Protein 2A33 (pdb70)

CATH classification: 3.40.50.450

Sequence (340 aa):
QKSKFRRICVFCGSSQGKKSSYQDAAVDLGNELVSRNIDLVYGGGSIGLGLVSQAVHDGGRHVIGIIPKTLVGEVRAVADHQRKAEAKHSDAFIALPGGYGTLEELLEVITWAQLGIHDKPVGLLNVDGYYNSLLSFIDKAVEEGFISPTAREIIVSAPTAKELVKKLEEKSKFRRICVFCGSSQGKKSSYQDAAVDLGNELVSRNIDLVYGGGSIGLGLVSQAVHDGGRHVIGIIPKGETVGEVRAVADHQRKAEAKHSDAFIALPGGYGTLEELLEVITWAQLGIHDKPVGLLNVDGYYNSLLSFIDKAVEEGFISPTAREIIVSAPTAKELVKKLEE

Foldseek 3Di:
DAQPWQEEEEQEALAQDDDVLLLVQLLQLLVLCLVRNHEYEYQDDCHHSVSSQVSVLVSPHAYEHEYDQVDRHHYHHDPHVVSLVVVVPTQAYEYRYYDPVSVVSLVVVLVCCVVVVDVGQYEYQQAPNSCVVVLVVVVVCCVVPNAPPVSSVSYHYDNHNNVRSVVRSD/DFPWQEEEEQEALAQDDDPQLLVQLLQLLVVCLVVNHAYEYQFACGHSVSSQCNVVVSPHAYEHEYEVNGGPHHYHYHDHVVSLVVVVPTQAYEYRYYPDRSVVSLVVVLVCCVVVVDVGQYEYQCAPNSCVVVLVVVVVCCVVPNAPPVSNVSYHYDNHSVVGSVVRSD

GO terms:
  GO:0102682 cytokinin riboside 5'-monophosphate phosphoribohydrolase activity (F, IDA)
  GO:0005634 nucleus (C, IDA)
  GO:0005829 cytosol (C, IDA)

Nearest PDB structures (foldseek):
  2q4o-assembly1_A  TM=9.996E-01  e=2.584E-31  Arabidopsis thaliana
  2q4o-assembly1_B  TM=9.852E-01  e=9.460E-30  Arabidopsis thaliana
  1ydh-assembly1_B  TM=9.886E-01  e=4.820E-24  Arabidopsis thaliana
  5zbl-assembly2_C  TM=9.724E-01  e=3.600E-19  Corynebacterium glutamicum ATCC 13032
  5its-assembly2_C  TM=9.802E-01  e=5.358E-18  Corynebacterium glutamicum ATCC 13032

Radius of gyration: 20.11 Å; Cα contacts (8 Å, |Δi|>4): 743; chains: 2; bounding box: 40×63×37 Å

Organism: Arabidopsis thaliana (NCBI:txid3702)

Solvent-accessible surface area: 14481 Å² total

Secondary structure (DSSP, 8-state):
---S-SEEEEE--SS--SSHHHHHHHHHHHHHHHHTT-EEEE---SS---HHHHHHHHTT--EEEEEES----EEEEE---HHHH--TT-SEEEE-S--HHHHHHHHHHHHHHHTTS----EEEE-GGGTTHHHHHHHHHHHHHTSS-HHHHTTEEEESSHHHHHHHHH-/--S-SEEEEE--SS--S-HHHHHHHHHHHHHHHHTT-EEEE--SSS---HHHHHHHHTT--EEEEEE--PPPSEEEEE---HHHH--TT-SEEEEPS--HHHHHHHHHHHHHHHTTS----EEEE-GGGTTHHHHHHHHHHHHTTSS-HHHHTTEEEESSHHHHHHHHH-

B-factor: mean 29.21, std 9.93, range [12.48, 94.79]

Structure (mmCIF, N/CA/C/O backbone):
data_2A33
#
_entry.id   2A33
#
_cell.length_a   53.403
_cell.length_b   66.773
_cell.length_c   98.639
_cell.angle_alpha   90.00
_cell.angle_beta   90.00
_cell.angle_gamma   90.00
#
_symmetry.space_group_name_H-M   'P 21 21 21'
#
loop_
_entity.id
_entity.type
_entity.pdbx_description
1 polymer 'hypothetical protein'
2 non-polymer 'SULFATE ION'
3 non-polymer 'MAGNESIUM ION'
4 water water
#
loop_
_atom_site.group_PDB
_atom_site.id
_atom_site.type_symbol
_atom_site.label_atom_id
_atom_site.label_alt_id
_atom_site.label_comp_id
_atom_site.label_asym_id
_atom_site.label_entity_id
_atom_site.label_seq_id
_atom_site.pdbx_PDB_ins_code
_atom_site.Cartn_x
_atom_site.Cartn_y
_atom_site.Cartn_z
_atom_site.occupancy
_atom_site.B_iso_or_equiv
_atom_site.auth_seq_id
_atom_site.auth_comp_id
_atom_site.auth_asym_id
_atom_site.auth_atom_id
_atom_site.pdbx_PDB_model_num
ATOM 9 N N . GLN A 1 9 ? 25.645 -10.451 25.289 1.00 51.30 9 GLN A N 1
ATOM 10 C CA . GLN A 1 9 ? 25.448 -9.113 25.846 1.00 51.05 9 GLN A CA 1
ATOM 11 C C . GLN A 1 9 ? 23.965 -8.734 25.779 1.00 48.24 9 GLN A C 1
ATOM 12 O O . GLN A 1 9 ? 23.277 -9.087 24.829 1.00 46.75 9 GLN A O 1
ATOM 18 N N . LYS A 1 10 ? 23.469 -8.040 26.796 1.00 46.91 10 LYS A N 1
ATOM 19 C CA . LYS A 1 10 ? 22.083 -7.559 26.762 1.00 45.38 10 LYS A CA 1
ATOM 20 C C . LYS A 1 10 ? 22.020 -6.149 26.182 1.00 42.07 10 LYS A C 1
ATOM 21 O O . LYS A 1 10 ? 22.794 -5.274 26.601 1.00 38.80 10 LYS A O 1
ATOM 27 N N . SER A 1 11 ? 21.118 -5.944 25.210 1.00 40.73 11 SER A N 1
ATOM 28 C CA . SER A 1 11 ? 20.831 -4.597 24.687 1.00 38.12 11 SER A CA 1
ATOM 29 C C . SER A 1 11 ? 20.397 -3.698 25.836 1.00 37.78 11 SER A C 1
ATOM 30 O O . SER A 1 11 ? 19.611 -4.125 26.671 1.00 37.83 11 SER A O 1
ATOM 33 N N . LYS A 1 12 ? 20.910 -2.462 25.880 1.00 38.27 12 LYS A N 1
ATOM 34 C CA . LYS A 1 12 ? 20.459 -1.475 26.860 1.00 38.98 12 LYS A CA 1
ATOM 35 C C . LYS A 1 12 ? 19.065 -0.836 26.504 1.00 37.32 12 LYS A C 1
ATOM 36 O O . LYS A 1 12 ? 18.518 -0.028 27.281 1.00 37.11 12 LYS A O 1
ATOM 42 N N . PHE A 1 13 ? 18.483 -1.241 25.373 1.00 32.43 13 PHE A N 1
ATOM 43 C CA . PHE A 1 13 ? 17.185 -0.705 24.911 1.00 30.61 13 PHE A CA 1
ATOM 44 C C . PHE A 1 13 ? 16.030 -1.713 25.044 1.00 28.13 13 PHE A C 1
ATOM 45 O O . PHE A 1 13 ? 16.118 -2.844 24.557 1.00 28.49 13 PHE A O 1
ATOM 53 N N . ARG A 1 14 ? 14.934 -1.303 25.673 1.00 27.73 14 ARG A N 1
ATOM 54 C CA . ARG A 1 14 ? 13.706 -2.117 25.688 1.00 28.96 14 ARG A CA 1
ATOM 55 C C . ARG A 1 14 ? 12.858 -1.828 24.472 1.00 27.15 14 ARG A C 1
ATOM 56 O O . ARG A 1 14 ? 12.241 -2.717 23.865 1.00 25.19 14 ARG A O 1
ATOM 64 N N . ARG A 1 15 ? 12.800 -0.550 24.112 1.00 25.02 15 ARG A N 1
ATOM 65 C CA . ARG A 1 15 ? 12.014 -0.142 22.984 1.00 23.06 15 ARG A CA 1
ATOM 66 C C . ARG A 1 15 ? 12.815 0.882 22.176 1.00 21.05 15 ARG A C 1
ATOM 67 O O . ARG A 1 15 ? 13.502 1.729 22.752 1.00 20.72 15 ARG A O 1
ATOM 75 N N . ILE A 1 16 ? 12.732 0.772 20.846 1.00 22.59 16 ILE A N 1
ATOM 76 C CA . ILE A 1 16 ? 13.305 1.809 19.944 1.00 22.74 16 ILE A CA 1
ATOM 77 C C . ILE A 1 16 ? 12.201 2.500 19.119 1.00 22.12 16 ILE A C 1
ATOM 78 O O . ILE A 1 16 ? 11.314 1.843 18.590 1.00 21.21 16 ILE A O 1
ATOM 83 N N . CYS A 1 17 ? 12.280 3.835 19.014 1.00 21.62 17 CYS A N 1
ATOM 84 C CA . CYS A 1 17 ? 11.276 4.544 18.238 1.00 20.13 17 CYS A CA 1
ATOM 85 C C . CYS A 1 17 ? 11.843 4.710 16.821 1.00 19.18 17 CYS A C 1
ATOM 86 O O . CYS A 1 17 ? 12.950 5.233 16.671 1.00 19.36 17 CYS A O 1
ATOM 89 N N . VAL A 1 18 ? 11.105 4.285 15.804 1.00 18.61 18 VAL A N 1
ATOM 90 C CA . VAL A 1 18 ? 11.568 4.385 14.433 1.00 20.78 18 VAL A CA 1
ATOM 91 C C . VAL A 1 18 ? 10.695 5.420 13.700 1.00 20.23 18 VAL A C 1
ATOM 92 O O . VAL A 1 18 ? 9.458 5.310 13.650 1.00 22.26 18 VAL A O 1
ATOM 96 N N . PHE A 1 19 ? 11.356 6.445 13.170 1.00 18.59 19 PHE A N 1
ATOM 97 C CA . PHE A 1 19 ? 10.696 7.424 12.325 1.00 18.32 19 PHE A CA 1
ATOM 98 C C . PHE A 1 19 ? 10.971 7.009 10.868 1.00 21.65 19 PHE A C 1
ATOM 99 O O . PHE A 1 19 ? 12.107 6.769 10.526 1.00 22.01 19 PHE A O 1
ATOM 107 N N . CYS A 1 20 ? 9.969 6.916 10.007 1.00 23.80 20 CYS A N 1
ATOM 108 C CA . CYS A 1 20 ? 10.263 6.547 8.618 1.00 23.91 20 CYS A CA 1
ATOM 109 C C . CYS A 1 20 ? 9.135 6.930 7.681 1.00 26.22 20 CYS A C 1
ATOM 110 O O . CYS A 1 20 ? 8.013 7.211 8.137 1.00 24.25 20 CYS A O 1
ATOM 113 N N . GLY A 1 21 ? 9.464 6.971 6.372 1.00 25.15 21 GLY A N 1
ATOM 114 C CA . GLY A 1 21 ? 8.520 7.350 5.336 1.00 25.96 21 GLY A CA 1
ATOM 115 C C . GLY A 1 21 ? 7.237 6.531 5.330 1.00 27.19 21 GLY A C 1
ATOM 116 O O . GLY A 1 21 ? 7.266 5.293 5.510 1.00 23.79 21 GLY A O 1
ATOM 117 N N . SER A 1 22 ? 6.120 7.239 5.116 1.00 27.39 22 SER A N 1
ATOM 118 C CA . SER A 1 22 ? 4.835 6.614 4.801 1.00 29.23 22 SER A CA 1
ATOM 119 C C . SER A 1 22 ? 4.823 6.168 3.318 1.00 29.18 22 SER A C 1
ATOM 120 O O . SER A 1 22 ? 3.942 5.421 2.901 1.00 29.37 22 SER A O 1
ATOM 123 N N . SER A 1 23 ? 5.776 6.672 2.520 1.00 28.56 23 SER A N 1
ATOM 124 C CA . SER A 1 23 ? 6.067 6.144 1.175 1.00 29.20 23 SER A CA 1
ATOM 125 C C . SER A 1 23 ? 7.055 4.988 1.254 1.00 27.59 23 SER A C 1
ATOM 126 O O . SER A 1 23 ? 7.817 4.870 2.210 1.00 26.44 23 SER A O 1
ATOM 129 N N . GLN A 1 24 ? 7.027 4.149 0.229 1.00 28.47 24 GLN A N 1
ATOM 130 C CA . GLN A 1 24 ? 7.948 3.048 0.073 1.00 31.01 24 GLN A CA 1
ATOM 131 C C . GLN A 1 24 ? 9.296 3.484 -0.487 1.00 29.62 24 GLN A C 1
ATOM 132 O O . GLN A 1 24 ? 10.270 2.789 -0.299 1.00 28.26 24 GLN A O 1
ATOM 138 N N . GLY A 1 25 ? 9.334 4.599 -1.198 1.00 29.59 25 GLY A N 1
ATOM 139 C CA . GLY A 1 25 ? 10.551 5.030 -1.885 1.00 29.48 25 GLY A CA 1
ATOM 140 C C . GLY A 1 25 ? 10.748 4.294 -3.211 1.00 30.13 25 GLY A C 1
ATOM 141 O O . GLY A 1 25 ? 10.135 3.240 -3.442 1.00 30.23 25 GLY A O 1
ATOM 142 N N . LYS A 1 26 ? 11.629 4.811 -4.061 1.00 30.01 26 LYS A N 1
ATOM 143 C CA . LYS A 1 26 ? 11.816 4.245 -5.390 1.00 32.02 26 LYS A CA 1
ATOM 144 C C . LYS A 1 26 ? 12.714 3.007 -5.453 1.00 33.49 26 LYS A C 1
ATOM 145 O O . LYS A 1 26 ? 12.548 2.171 -6.340 1.00 34.95 26 LYS A O 1
ATOM 151 N N . LYS A 1 27 ? 13.636 2.862 -4.508 1.00 31.49 27 LYS A N 1
ATOM 152 C CA . LYS A 1 27 ? 14.614 1.777 -4.594 1.00 32.65 27 LYS A CA 1
ATOM 153 C C . LYS A 1 27 ? 14.253 0.615 -3.671 1.00 30.74 27 LYS A C 1
ATOM 154 O O . LYS A 1 27 ? 13.888 0.818 -2.504 1.00 26.74 27 LYS A O 1
ATOM 160 N N . SER A 1 28 ? 14.403 -0.613 -4.152 1.00 29.77 28 SER A N 1
ATOM 161 C CA . SER A 1 28 ? 14.053 -1.736 -3.292 1.00 31.18 28 SER A CA 1
ATOM 162 C C . SER A 1 28 ? 14.983 -1.797 -2.083 1.00 29.78 28 SER A C 1
ATOM 163 O O . SER A 1 28 ? 14.605 -2.359 -1.078 1.00 30.91 28 SER A O 1
ATOM 166 N N . SER A 1 29 ? 16.182 -1.201 -2.185 1.00 28.94 29 SER A N 1
ATOM 167 C CA . SER A 1 29 ? 17.111 -1.130 -1.055 1.00 28.52 29 SER A CA 1
ATOM 168 C C . SER A 1 29 ? 16.469 -0.487 0.198 1.00 26.04 29 SER A C 1
ATOM 169 O O . SER A 1 29 ? 16.769 -0.877 1.338 1.00 24.89 29 SER A O 1
ATOM 172 N N . TYR A 1 30 ? 15.598 0.492 -0.027 1.00 24.14 30 TYR A N 1
ATOM 173 C CA . TYR A 1 30 ? 14.880 1.174 1.047 1.00 26.67 30 TYR A CA 1
ATOM 174 C C . TYR A 1 30 ? 13.989 0.205 1.795 1.00 24.13 30 TYR A C 1
ATOM 175 O O . TYR A 1 30 ? 13.972 0.191 3.025 1.00 21.64 30 TYR A O 1
ATOM 184 N N . GLN A 1 31 ? 13.255 -0.593 1.029 1.00 25.64 31 GLN A N 1
ATOM 185 C CA . GLN A 1 31 ? 12.290 -1.550 1.615 1.00 26.66 31 GLN A CA 1
ATOM 186 C C . GLN A 1 31 ? 13.046 -2.638 2.334 1.00 26.87 31 GLN A C 1
ATOM 187 O O . GLN A 1 31 ? 12.657 -3.020 3.454 1.00 27.33 31 GLN A O 1
ATOM 193 N N . ASP A 1 32 ? 14.147 -3.120 1.720 1.00 26.41 32 ASP A N 1
ATOM 194 C CA . ASP A 1 32 ? 15.050 -4.097 2.375 1.00 25.58 32 ASP A CA 1
ATOM 195 C C . ASP A 1 32 ? 15.555 -3.624 3.726 1.00 25.81 32 ASP A C 1
ATOM 196 O O . ASP A 1 32 ? 15.607 -4.390 4.708 1.00 23.91 32 ASP A O 1
ATOM 201 N N . ALA A 1 33 ? 15.935 -2.350 3.775 1.00 23.72 33 ALA A N 1
ATOM 202 C CA . ALA A 1 33 ? 16.518 -1.767 4.960 1.00 24.14 33 ALA A CA 1
ATOM 203 C C . ALA A 1 33 ? 15.481 -1.721 6.051 1.00 23.41 33 ALA A C 1
ATOM 204 O O . ALA A 1 33 ? 15.810 -1.932 7.224 1.00 22.57 33 ALA A O 1
ATOM 206 N N . ALA A 1 34 ? 14.236 -1.419 5.682 1.00 23.61 34 ALA A N 1
ATOM 207 C CA . ALA A 1 34 ? 13.144 -1.366 6.695 1.00 24.07 34 ALA A CA 1
ATOM 208 C C . ALA A 1 34 ? 12.850 -2.760 7.316 1.00 25.06 34 ALA A C 1
ATOM 209 O O . ALA A 1 34 ? 12.652 -2.883 8.514 1.00 20.76 34 ALA A O 1
ATOM 211 N N . VAL A 1 35 ? 12.794 -3.781 6.478 1.00 24.34 35 VAL A N 1
ATOM 212 C CA . VAL A 1 35 ? 12.703 -5.150 6.964 1.00 26.70 35 VAL A CA 1
ATOM 213 C C . VAL A 1 35 ? 13.926 -5.568 7.792 1.00 26.80 35 VAL A C 1
ATOM 214 O O . VAL A 1 35 ? 13.752 -6.164 8.863 1.00 28.73 35 VAL A O 1
ATOM 218 N N . ASP A 1 36 ? 15.133 -5.248 7.324 1.00 25.90 36 ASP A N 1
ATOM 219 C CA . ASP A 1 36 ? 16.370 -5.596 8.037 1.00 26.79 36 ASP A CA 1
ATOM 220 C C . ASP A 1 36 ? 16.369 -4.935 9.403 1.00 26.03 36 ASP A C 1
ATOM 221 O O . ASP A 1 36 ? 16.782 -5.554 10.394 1.00 22.85 36 ASP A O 1
ATOM 226 N N . LEU A 1 37 ? 15.865 -3.687 9.478 1.00 22.83 37 LEU A N 1
ATOM 227 C CA . LEU A 1 37 ? 15.823 -3.027 10.793 1.00 23.26 37 LEU A CA 1
ATOM 228 C C . LEU A 1 37 ? 14.870 -3.767 11.722 1.00 21.76 37 LEU A C 1
ATOM 229 O O . LEU A 1 37 ? 15.209 -3.998 12.905 1.00 23.22 37 LEU A O 1
ATOM 234 N N . GLY A 1 38 ? 13.706 -4.136 11.199 1.00 22.29 38 GLY A N 1
ATOM 235 C CA . GLY A 1 38 ? 12.730 -4.855 12.030 1.00 24.64 38 GLY A CA 1
ATOM 236 C C . GLY A 1 38 ? 13.335 -6.150 12.589 1.00 26.47 38 GLY A C 1
ATOM 237 O O . GLY A 1 38 ? 13.224 -6.463 13.797 1.00 25.80 38 GLY A O 1
ATOM 238 N N . ASN A 1 39 ? 13.967 -6.907 11.694 1.00 26.90 39 ASN A N 1
ATOM 239 C CA . ASN A 1 39 ? 14.612 -8.187 12.042 1.00 25.02 39 ASN A CA 1
ATOM 240 C C . ASN A 1 39 ? 15.768 -7.987 12.994 1.00 26.31 39 ASN A C 1
ATOM 241 O O . ASN A 1 39 ? 16.007 -8.840 13.841 1.00 29.55 39 ASN A O 1
ATOM 246 N N . GLU A 1 40 ? 16.469 -6.851 12.889 1.00 25.44 40 GLU A N 1
ATOM 247 C CA . GLU A 1 40 ? 17.560 -6.496 13.786 1.00 25.35 40 GLU A CA 1
ATOM 248 C C . GLU A 1 40 ? 17.102 -6.180 15.219 1.00 27.41 40 GLU A C 1
ATOM 249 O O . GLU A 1 40 ? 17.718 -6.625 16.205 1.00 26.24 40 GLU A O 1
ATOM 255 N N . LEU A 1 41 ? 15.998 -5.458 15.341 1.00 24.78 41 LEU A N 1
ATOM 256 C CA . LEU A 1 41 ? 15.373 -5.262 16.640 1.00 25.85 41 LEU A CA 1
ATOM 257 C C . LEU A 1 41 ? 14.926 -6.614 17.253 1.00 25.94 41 LEU A C 1
ATOM 258 O O . LEU A 1 41 ? 15.202 -6.881 18.426 1.00 27.80 41 LEU A O 1
ATOM 263 N N . VAL A 1 42 ? 14.216 -7.421 16.474 1.00 27.08 42 VAL A N 1
ATOM 264 C CA . VAL A 1 42 ? 13.801 -8.774 16.937 1.00 30.36 42 VAL A CA 1
ATOM 265 C C . VAL A 1 42 ? 15.017 -9.598 17.461 1.00 32.67 42 VAL A C 1
ATOM 266 O O . VAL A 1 42 ? 14.956 -10.209 18.537 1.00 33.00 42 VAL A O 1
ATOM 270 N N . SER A 1 43 ? 16.107 -9.601 16.687 1.00 33.25 43 SER A N 1
ATOM 271 C CA . SER A 1 43 ? 17.292 -10.374 17.024 1.00 34.26 43 SER A CA 1
ATOM 272 C C . SER A 1 43 ? 17.893 -9.902 18.351 1.00 33.99 43 SER A C 1
ATOM 273 O O . SER A 1 43 ? 18.512 -10.692 19.069 1.00 31.85 43 SER A O 1
ATOM 276 N N . ARG A 1 44 ? 17.660 -8.632 18.700 1.00 31.97 44 ARG A N 1
ATOM 277 C CA . ARG A 1 44 ? 18.198 -8.046 19.908 1.00 31.63 44 ARG A CA 1
ATOM 278 C C . ARG A 1 44 ? 17.214 -7.938 21.069 1.00 29.92 44 ARG A C 1
ATOM 279 O O . ARG A 1 44 ? 17.540 -7.333 22.109 1.00 29.43 44 ARG A O 1
ATOM 287 N N . ASN A 1 45 ? 16.026 -8.524 20.885 1.00 29.26 45 ASN A N 1
ATOM 288 C CA . ASN A 1 45 ? 14.933 -8.468 21.867 1.00 30.97 45 ASN A CA 1
ATOM 289 C C . ASN A 1 45 ? 14.491 -7.051 22.210 1.00 30.40 45 ASN A C 1
ATOM 290 O O . ASN A 1 45 ? 14.190 -6.725 23.357 1.00 29.50 45 ASN A O 1
ATOM 295 N N . ILE A 1 46 ? 14.444 -6.212 21.177 1.00 28.38 46 ILE A N 1
ATOM 296 C CA . ILE A 1 46 ? 13.996 -4.828 21.331 1.00 26.24 46 ILE A CA 1
ATOM 297 C C . ILE A 1 46 ? 12.601 -4.733 20.718 1.00 24.64 46 ILE A C 1
ATOM 298 O O . ILE A 1 46 ? 12.378 -5.239 19.626 1.00 25.81 46 ILE A O 1
ATOM 303 N N . ASP A 1 47 ? 11.656 -4.117 21.435 1.00 24.80 47 ASP A N 1
ATOM 304 C CA . ASP A 1 47 ? 10.346 -3.846 20.883 1.00 24.16 47 ASP A CA 1
ATOM 305 C C . ASP A 1 47 ? 10.341 -2.505 20.080 1.00 23.25 47 ASP A C 1
ATOM 306 O O . ASP A 1 47 ? 11.259 -1.714 20.179 1.00 25.75 47 ASP A O 1
ATOM 311 N N . LEU A 1 48 ? 9.306 -2.293 19.296 1.00 21.32 48 LEU A N 1
ATOM 312 C CA . LEU A 1 48 ? 9.199 -1.119 18.397 1.00 23.20 48 LEU A CA 1
ATOM 313 C C . LEU A 1 48 ? 8.160 -0.083 18.869 1.00 22.51 48 LEU A C 1
ATOM 314 O O . LEU A 1 48 ? 7.001 -0.437 19.225 1.00 21.92 48 LEU A O 1
ATOM 319 N N . VAL A 1 49 ? 8.559 1.188 18.858 1.00 19.03 49 VAL A N 1
ATOM 320 C CA . VAL A 1 49 ? 7.569 2.244 18.921 1.00 19.57 49 VAL A CA 1
ATOM 321 C C . VAL A 1 49 ? 7.590 2.955 17.514 1.00 20.27 49 VAL A C 1
ATOM 322 O O . VAL A 1 49 ? 8.647 3.174 16.978 1.00 18.20 49 VAL A O 1
ATOM 326 N N . TYR A 1 50 ? 6.441 3.261 16.944 1.00 18.08 50 TYR A N 1
ATOM 327 C CA . TYR A 1 50 ? 6.401 3.933 15.680 1.00 22.29 50 TYR A CA 1
ATOM 328 C C . TYR A 1 50 ? 5.128 4.755 15.555 1.00 23.97 50 TYR A C 1
ATOM 329 O O . TYR A 1 50 ? 4.270 4.784 16.476 1.00 24.24 50 TYR A O 1
ATOM 338 N N . GLY A 1 51 ? 5.046 5.473 14.437 1.00 23.20 51 GLY A N 1
ATOM 339 C CA . GLY A 1 51 ? 3.977 6.444 14.205 1.00 24.22 51 GLY A CA 1
ATOM 340 C C . GLY A 1 51 ? 2.711 5.835 13.623 1.00 24.47 51 GLY A C 1
ATOM 341 O O . GLY A 1 51 ? 1.851 6.564 13.178 1.00 23.40 51 GLY A O 1
ATOM 342 N N . GLY A 1 52 ? 2.607 4.501 13.604 1.00 25.57 52 GLY A N 1
ATOM 343 C CA . GLY A 1 52 ? 1.339 3.804 13.241 1.00 28.40 52 GLY A CA 1
ATOM 344 C C . GLY A 1 52 ? 0.974 3.512 11.774 1.00 31.37 52 GLY A C 1
ATOM 345 O O . GLY A 1 52 ? -0.089 2.947 11.518 1.00 34.69 52 GLY A O 1
ATOM 346 N N . GLY A 1 53 ? 1.769 3.863 10.766 1.00 29.23 53 GLY A N 1
ATOM 347 C CA . GLY A 1 53 ? 1.369 3.310 9.401 1.00 35.75 53 GLY A CA 1
ATOM 348 C C . GLY A 1 53 ? 1.126 1.767 9.230 1.00 35.42 53 GLY A C 1
ATOM 349 O O . GLY A 1 53 ? 1.668 0.967 9.984 1.00 35.52 53 GLY A O 1
ATOM 350 N N . SER A 1 54 ? 0.317 1.333 8.249 1.00 33.10 54 SER A N 1
ATOM 351 C CA . SER A 1 54 ? 0.614 0.049 7.596 1.00 34.32 54 SER A CA 1
ATOM 352 C C . SER A 1 54 ? 1.195 0.191 6.178 1.00 33.07 54 SER A C 1
ATOM 353 O O . SER A 1 54 ? 1.395 -0.814 5.494 1.00 32.27 54 SER A O 1
ATOM 356 N N . ILE A 1 55 ? 1.487 1.429 5.744 1.00 30.45 55 ILE A N 1
ATOM 357 C CA . ILE A 1 55 ? 1.946 1.672 4.366 1.00 29.79 55 ILE A CA 1
ATOM 358 C C . ILE A 1 55 ? 3.409 2.109 4.407 1.00 27.82 55 ILE A C 1
ATOM 359 O O . ILE A 1 55 ? 3.885 2.506 5.454 1.00 26.56 55 ILE A O 1
ATOM 364 N N . GLY A 1 56 ? 4.091 2.014 3.274 1.00 26.82 56 GLY A N 1
ATOM 365 C CA . GLY A 1 56 ? 5.468 2.477 3.110 1.00 27.26 56 GLY A CA 1
ATOM 366 C C . GLY A 1 56 ? 6.437 1.754 4.040 1.00 27.32 56 GLY A C 1
ATOM 367 O O . GLY A 1 56 ? 6.212 0.600 4.491 1.00 22.48 56 GLY A O 1
ATOM 368 N N . LEU A 1 57 ? 7.508 2.456 4.369 1.00 25.29 57 LEU A N 1
ATOM 369 C CA . LEU A 1 57 ? 8.534 1.872 5.231 1.00 25.82 57 LEU A CA 1
ATOM 370 C C . LEU A 1 57 ? 8.006 1.648 6.640 1.00 25.10 57 LEU A C 1
ATOM 371 O O . LEU A 1 57 ? 8.367 0.673 7.280 1.00 25.60 57 LEU A O 1
ATOM 384 N N . GLY A 1 59 ? 5.042 0.569 7.452 1.00 24.73 59 GLY A N 1
ATOM 385 C CA . GLY A 1 59 ? 4.395 -0.740 7.451 1.00 22.90 59 GLY A CA 1
ATOM 386 C C . GLY A 1 59 ? 5.381 -1.899 7.407 1.00 22.64 59 GLY A C 1
ATOM 387 O O . GLY A 1 59 ? 5.160 -2.943 8.050 1.00 22.82 59 GLY A O 1
ATOM 388 N N . LEU A 1 60 ? 6.479 -1.730 6.657 1.00 23.82 60 LEU A N 1
ATOM 389 C CA . LEU A 1 60 ? 7.527 -2.765 6.585 1.00 23.57 60 LEU A CA 1
ATOM 390 C C . LEU A 1 60 ? 8.282 -3.017 7.907 1.00 24.69 60 LEU A C 1
ATOM 391 O O . LEU A 1 60 ? 8.409 -4.171 8.328 1.00 22.65 60 LEU A O 1
ATOM 396 N N . VAL A 1 61 ? 8.767 -1.967 8.577 1.00 22.36 61 VAL A N 1
ATOM 397 C CA . VAL A 1 61 ? 9.474 -2.168 9.840 1.00 22.88 61 VAL A CA 1
ATOM 398 C C . VAL A 1 61 ? 8.522 -2.759 10.906 1.00 23.82 61 VAL A C 1
ATOM 399 O O . VAL A 1 61 ? 8.890 -3.684 11.640 1.00 25.41 61 VAL A O 1
ATOM 403 N N . SER A 1 62 ? 7.283 -2.302 10.955 1.00 23.51 62 SER A N 1
ATOM 404 C CA . SER A 1 62 ? 6.365 -2.779 12.013 1.00 24.80 62 SER A CA 1
ATOM 405 C C . SER A 1 62 ? 5.934 -4.235 11.791 1.00 22.97 62 SER A C 1
ATOM 406 O O . SER A 1 62 ? 5.954 -5.032 12.714 1.00 22.26 62 SER A O 1
ATOM 409 N N . GLN A 1 63 ? 5.590 -4.566 10.568 1.00 25.42 63 GLN A N 1
ATOM 410 C CA . GLN A 1 63 ? 5.253 -5.936 10.202 1.00 28.13 63 GLN A CA 1
ATOM 411 C C . GLN A 1 63 ? 6.428 -6.889 10.453 1.00 29.79 63 GLN A C 1
ATOM 412 O O . GLN A 1 63 ? 6.218 -7.975 10.994 1.00 31.84 63 GLN A O 1
ATOM 418 N N . ALA A 1 64 ? 7.652 -6.483 10.089 1.00 29.21 64 ALA A N 1
ATOM 419 C CA . ALA A 1 64 ? 8.843 -7.284 10.403 1.00 28.88 64 ALA A CA 1
ATOM 420 C C . ALA A 1 64 ? 8.976 -7.561 11.921 1.00 29.23 64 ALA A C 1
ATOM 421 O O . ALA A 1 64 ? 9.242 -8.690 12.335 1.00 28.55 64 ALA A O 1
ATOM 423 N N . VAL A 1 65 ? 8.786 -6.533 12.741 1.00 26.81 65 VAL A N 1
ATOM 424 C CA . VAL A 1 65 ? 8.963 -6.669 14.171 1.00 26.86 65 VAL A CA 1
ATOM 425 C C . VAL A 1 65 ? 7.870 -7.577 14.741 1.00 28.18 65 VAL A C 1
ATOM 426 O O . VAL A 1 65 ? 8.151 -8.396 15.619 1.00 26.13 65 VAL A O 1
ATOM 430 N N . HIS A 1 66 ? 6.644 -7.404 14.232 1.00 27.62 66 HIS A N 1
ATOM 431 C CA . HIS A 1 66 ? 5.486 -8.226 14.623 1.00 32.04 66 HIS A CA 1
ATOM 432 C C . HIS A 1 66 ? 5.698 -9.703 14.278 1.00 32.82 66 HIS A C 1
ATOM 433 O O . HIS A 1 66 ? 5.590 -10.574 15.152 1.00 35.23 66 HIS A O 1
ATOM 440 N N . ASP A 1 67 ? 5.979 -9.962 13.003 1.00 31.23 67 ASP A N 1
ATOM 441 C CA . ASP A 1 67 ? 6.301 -11.309 12.500 1.00 32.16 67 ASP A CA 1
ATOM 442 C C . ASP A 1 67 ? 7.387 -12.004 13.298 1.00 32.89 67 ASP A C 1
ATOM 443 O O . ASP A 1 67 ? 7.300 -13.194 13.536 1.00 35.24 67 ASP A O 1
ATOM 448 N N . GLY A 1 68 ? 8.395 -11.251 13.714 1.00 31.00 68 GLY A N 1
ATOM 449 C CA . GLY A 1 68 ? 9.457 -11.758 14.544 1.00 31.51 68 GLY A CA 1
ATOM 450 C C . GLY A 1 68 ? 9.106 -12.102 15.974 1.00 32.49 68 GLY A C 1
ATOM 451 O O . GLY A 1 68 ? 9.931 -12.658 16.675 1.00 32.33 68 GLY A O 1
ATOM 452 N N . GLY A 1 69 ? 7.900 -11.774 16.425 1.00 34.60 69 GLY A N 1
ATOM 453 C CA . GLY A 1 69 ? 7.476 -12.095 17.809 1.00 33.91 69 GLY A CA 1
ATOM 454 C C . GLY A 1 69 ? 7.613 -11.013 18.871 1.00 34.25 69 GLY A C 1
ATOM 455 O O . GLY A 1 69 ? 7.318 -11.243 20.054 1.00 35.14 69 GLY A O 1
ATOM 456 N N . ARG A 1 70 ? 8.050 -9.818 18.474 1.00 32.38 70 ARG A N 1
ATOM 457 C CA . ARG A 1 70 ? 8.178 -8.728 19.423 1.00 30.77 70 ARG A CA 1
ATOM 458 C C . ARG A 1 70 ? 6.933 -7.829 19.365 1.00 28.97 70 ARG A C 1
ATOM 459 O O . ARG A 1 70 ? 6.091 -7.934 18.464 1.00 29.82 70 ARG A O 1
ATOM 467 N N . HIS A 1 71 ? 6.819 -6.945 20.335 1.00 28.94 71 HIS A N 1
ATOM 468 C CA . HIS A 1 71 ? 5.583 -6.164 20.441 1.00 30.27 71 HIS A CA 1
ATOM 469 C C . HIS A 1 71 ? 5.772 -4.842 19.673 1.00 28.89 71 HIS A C 1
ATOM 470 O O . HIS A 1 71 ? 6.877 -4.294 19.660 1.00 27.10 71 HIS A O 1
ATOM 477 N N . VAL A 1 72 ? 4.706 -4.374 19.040 1.00 27.29 72 VAL A N 1
ATOM 478 C CA . VAL A 1 72 ? 4.744 -3.114 18.275 1.00 27.63 72 VAL A CA 1
ATOM 479 C C . VAL A 1 72 ? 3.710 -2.182 18.899 1.00 27.69 72 VAL A C 1
ATOM 480 O O . VAL A 1 72 ? 2.564 -2.618 19.136 1.00 26.53 72 VAL A O 1
ATOM 484 N N . ILE A 1 73 ? 4.124 -0.943 19.197 1.00 25.97 73 ILE A N 1
ATOM 485 C CA . ILE A 1 73 ? 3.214 0.119 19.644 1.00 23.95 73 ILE A CA 1
ATOM 486 C C . ILE A 1 73 ? 3.207 1.208 18.556 1.00 23.73 73 ILE A C 1
ATOM 487 O O . ILE A 1 73 ? 4.220 1.866 18.342 1.00 23.87 73 ILE A O 1
ATOM 492 N N . GLY A 1 74 ? 2.089 1.365 17.863 1.00 22.60 74 GLY A N 1
ATOM 493 C CA . GLY A 1 74 ? 1.884 2.491 16.903 1.00 23.62 74 GLY A CA 1
ATOM 494 C C . GLY A 1 74 ? 1.086 3.612 17.579 1.00 23.57 74 GLY A C 1
ATOM 495 O O . GLY A 1 74 ? 0.076 3.349 18.230 1.00 23.57 74 GLY A O 1
ATOM 496 N N . ILE A 1 75 ? 1.535 4.859 17.456 1.00 22.19 75 ILE A N 1
ATOM 497 C CA . ILE A 1 75 ? 0.879 5.971 18.158 1.00 22.23 75 ILE A CA 1
ATOM 498 C C . ILE A 1 75 ? 0.401 6.965 17.115 1.00 24.47 75 ILE A C 1
ATOM 499 O O . ILE A 1 75 ? 1.203 7.467 16.319 1.00 21.24 75 ILE A O 1
ATOM 504 N N . ILE A 1 76 ? -0.912 7.213 17.105 1.00 24.13 76 ILE A N 1
ATOM 505 C CA . ILE A 1 76 ? -1.560 7.981 16.028 1.00 29.43 76 ILE A CA 1
ATOM 506 C C . ILE A 1 76 ? -2.408 9.113 16.651 1.00 32.24 76 ILE A C 1
ATOM 507 O O . ILE A 1 76 ? -2.877 8.974 17.783 1.00 31.26 76 ILE A O 1
ATOM 512 N N . PRO A 1 77 ? -2.593 10.243 15.927 1.00 36.13 77 PRO A N 1
ATOM 513 C CA . PRO A 1 77 ? -3.534 11.250 16.442 1.00 38.58 77 PRO A CA 1
ATOM 514 C C . PRO A 1 77 ? -4.957 10.686 16.370 1.00 41.54 77 PRO A C 1
ATOM 515 O O . PRO A 1 77 ? -5.273 9.927 15.439 1.00 42.56 77 PRO A O 1
ATOM 519 N N . LYS A 1 78 ? -5.796 11.036 17.351 1.00 42.26 78 LYS A N 1
ATOM 520 C CA . LYS A 1 78 ? -7.141 10.471 17.473 1.00 45.67 78 LYS A CA 1
ATOM 521 C C . LYS A 1 78 ? -8.085 10.826 16.300 1.00 49.10 78 LYS A C 1
ATOM 522 O O . LYS A 1 78 ? -9.089 10.131 16.084 1.00 48.84 78 LYS A O 1
ATOM 528 N N . THR A 1 79 ? -7.762 11.888 15.552 1.00 52.64 79 THR A N 1
ATOM 529 C CA . THR A 1 79 ? -8.490 12.229 14.315 1.00 57.15 79 THR A CA 1
ATOM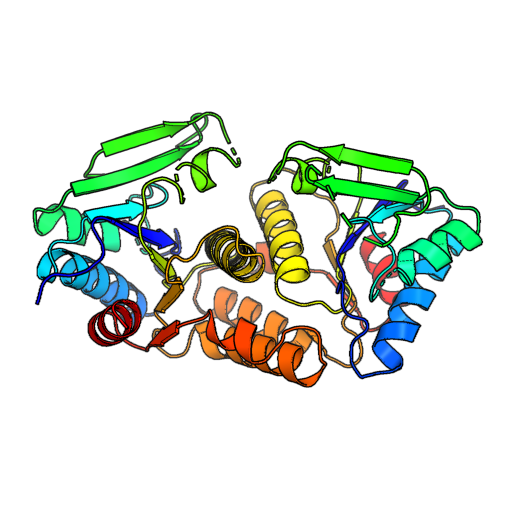 530 C C . THR A 1 79 ? -8.449 11.110 13.255 1.00 60.42 79 THR A C 1
ATOM 531 O O . THR A 1 79 ? -9.500 10.639 12.824 1.00 62.08 79 THR A O 1
ATOM 535 N N . LEU A 1 80 ? -7.250 10.696 12.833 1.00 63.52 80 LEU A N 1
ATOM 536 C CA . LEU A 1 80 ? -7.102 9.671 11.788 1.00 65.85 80 LEU A CA 1
ATOM 537 C C . LEU A 1 80 ? -7.137 8.245 12.330 1.00 67.42 80 LEU A C 1
ATOM 538 O O . LEU A 1 80 ? -6.169 7.492 12.191 1.00 67.08 80 LEU A O 1
ATOM 551 N N . VAL A 1 90 ? -1.064 -4.515 12.631 1.00 45.30 90 VAL A N 1
ATOM 552 C CA . VAL A 1 90 ? -0.278 -5.275 13.613 1.00 43.36 90 VAL A CA 1
ATOM 553 C C . VAL A 1 90 ? 0.034 -4.428 14.848 1.00 41.64 90 VAL A C 1
ATOM 554 O O . VAL A 1 90 ? 0.273 -3.218 14.760 1.00 43.77 90 VAL A O 1
ATOM 558 N N . GLY A 1 91 ? 0.051 -5.076 15.991 1.00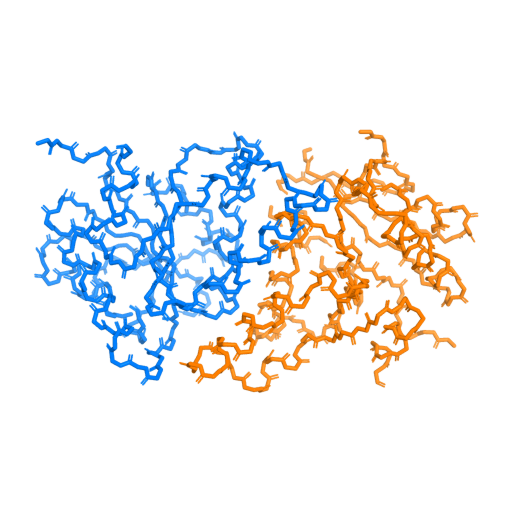 37.50 91 GLY A N 1
ATOM 559 C CA . GLY A 1 91 ? 0.478 -4.426 17.179 1.00 36.86 91 GLY A CA 1
ATOM 560 C C . GLY A 1 91 ? -0.568 -3.581 17.859 1.00 34.21 91 GLY A C 1
ATOM 561 O O . GLY A 1 91 ? -1.694 -3.445 17.388 1.00 36.56 91 GLY A O 1
ATOM 562 N N . GLU A 1 92 ? -0.170 -3.007 18.979 1.00 30.93 92 GLU A N 1
ATOM 563 C CA . GLU A 1 92 ? -1.033 -2.119 19.747 1.00 31.03 92 GLU A CA 1
ATOM 564 C C . GLU A 1 92 ? -1.219 -0.790 18.979 1.00 30.88 92 GLU A C 1
ATOM 565 O O . GLU A 1 92 ? -0.231 -0.271 18.438 1.00 29.24 92 GLU A O 1
ATOM 571 N N . VAL A 1 93 ? -2.463 -0.278 18.876 1.00 28.26 93 VAL A N 1
ATOM 572 C CA . VAL A 1 93 ? -2.673 1.066 18.335 1.00 27.49 93 VAL A CA 1
ATOM 573 C C . VAL A 1 93 ? -3.043 2.011 19.492 1.00 28.58 93 VAL A C 1
ATOM 574 O O . VAL A 1 93 ? -4.013 1.733 20.221 1.00 25.06 93 VAL A O 1
ATOM 578 N N . ARG A 1 94 ? -2.272 3.094 19.690 1.00 24.92 94 ARG A N 1
ATOM 579 C CA . ARG A 1 94 ? -2.647 4.118 20.690 1.00 26.14 94 ARG A CA 1
ATOM 580 C C . ARG A 1 94 ? -3.051 5.429 19.995 1.00 27.04 94 ARG A C 1
ATOM 581 O O . ARG A 1 94 ? -2.241 6.003 19.282 1.00 25.93 94 ARG A O 1
ATOM 589 N N . ALA A 1 95 ? -4.303 5.871 20.159 1.00 26.01 95 ALA A N 1
ATOM 590 C CA . ALA A 1 95 ? -4.762 7.150 19.603 1.00 24.51 95 ALA A CA 1
ATOM 591 C C . ALA A 1 95 ? -4.749 8.208 20.694 1.00 25.26 95 ALA A C 1
ATOM 592 O O . ALA A 1 95 ? -5.375 8.034 21.742 1.00 27.48 95 ALA A O 1
ATOM 594 N N . VAL A 1 96 ? -4.042 9.307 20.456 1.00 23.73 96 VAL A N 1
ATOM 595 C CA . VAL A 1 96 ? -3.827 10.339 21.463 1.00 27.11 96 VAL A CA 1
ATOM 596 C C . VAL A 1 96 ? -4.381 11.683 20.901 1.00 30.94 96 VAL A C 1
ATOM 597 O O . VAL A 1 96 ? -4.667 11.785 19.700 1.00 31.71 96 VAL A O 1
ATOM 601 N N . ALA A 1 97 ? -4.520 12.688 21.761 1.00 34.48 97 ALA A N 1
ATOM 602 C CA . ALA A 1 97 ? -5.166 13.968 21.411 1.00 38.01 97 ALA A CA 1
ATOM 603 C C . ALA A 1 97 ? -4.677 14.612 20.107 1.00 38.78 97 ALA A C 1
ATOM 604 O O . ALA A 1 97 ? -5.480 14.857 19.224 1.00 38.44 97 ALA A O 1
ATOM 606 N N . ASP A 1 98 ? -3.374 14.886 19.991 1.00 40.27 98 ASP A N 1
ATOM 607 C CA . ASP A 1 98 ? -2.853 15.598 18.820 1.00 39.85 98 ASP A CA 1
ATOM 608 C C . ASP A 1 98 ? -1.457 15.132 18.420 1.00 39.85 98 ASP A C 1
ATOM 609 O O . ASP A 1 98 ? -0.919 14.204 19.017 1.00 38.46 98 ASP A O 1
ATOM 622 N N . HIS A 1 100 ? 1.461 16.806 18.690 1.00 32.49 100 HIS A N 1
ATOM 623 C CA . HIS A 1 100 ? 2.471 17.071 19.708 1.00 33.20 100 HIS A CA 1
ATOM 624 C C . HIS A 1 100 ? 2.439 15.982 20.804 1.00 32.54 100 HIS A C 1
ATOM 625 O O . HIS A 1 100 ? 3.494 15.527 21.229 1.00 31.20 100 HIS A O 1
ATOM 632 N N . GLN A 1 101 ? 1.240 15.586 21.243 1.00 31.08 101 GLN A N 1
ATOM 633 C CA . GLN A 1 101 ? 1.067 14.492 22.230 1.00 32.05 101 GLN A CA 1
ATOM 634 C C . GLN A 1 101 ? 1.531 13.142 21.683 1.00 29.69 101 GLN A C 1
ATOM 635 O O . GLN A 1 101 ? 2.100 12.330 22.420 1.00 26.06 101 GLN A O 1
ATOM 641 N N . ARG A 1 102 ? 1.280 12.918 20.395 1.00 26.97 102 ARG A N 1
ATOM 642 C CA . ARG A 1 102 ? 1.845 11.767 19.702 1.00 26.14 102 ARG A CA 1
ATOM 643 C C . ARG A 1 102 ? 3.378 11.724 19.763 1.00 25.49 102 ARG A C 1
ATOM 644 O O . ARG A 1 102 ? 3.939 10.686 20.112 1.00 21.12 102 ARG A O 1
ATOM 652 N N . LYS A 1 103 ? 4.073 12.826 19.411 1.00 24.90 103 LYS A N 1
ATOM 653 C CA . LYS A 1 103 ? 5.553 12.805 19.470 1.00 24.46 103 LYS A CA 1
ATOM 654 C C . LYS A 1 103 ? 6.046 12.584 20.891 1.00 24.02 103 LYS A C 1
ATOM 655 O O . LYS A 1 103 ? 7.067 11.898 21.129 1.00 24.75 103 LYS A O 1
ATOM 661 N N . ALA A 1 104 ? 5.387 13.233 21.837 1.00 23.30 104 ALA A N 1
ATOM 662 C CA . ALA A 1 104 ? 5.766 13.147 23.268 1.00 25.32 104 ALA A CA 1
ATOM 663 C C . ALA A 1 104 ? 5.646 11.719 23.830 1.00 27.10 104 ALA A C 1
ATOM 664 O O . ALA A 1 104 ? 6.510 11.281 24.599 1.00 26.92 104 ALA A O 1
ATOM 666 N N . GLU A 1 105 ? 4.536 11.054 23.505 1.00 26.04 105 GLU A N 1
ATOM 667 C CA . GLU A 1 105 ? 4.301 9.680 23.901 1.00 27.34 105 GLU A CA 1
ATOM 668 C C . GLU A 1 105 ? 5.324 8.728 23.236 1.00 26.46 105 GLU A C 1
ATOM 669 O O . GLU A 1 105 ? 5.859 7.800 23.889 1.00 24.97 105 GLU A O 1
ATOM 683 N N . ALA A 1 107 ? 8.340 9.538 22.236 1.00 22.86 107 ALA A N 1
ATOM 684 C CA . ALA A 1 107 ? 9.597 9.781 22.941 1.00 24.31 107 ALA A CA 1
ATOM 685 C C . ALA A 1 107 ? 9.587 9.182 24.361 1.00 26.57 107 ALA A C 1
ATOM 686 O O . ALA A 1 107 ? 10.556 8.511 24.754 1.00 25.60 107 ALA A O 1
ATOM 688 N N . LYS A 1 108 ? 8.486 9.390 25.093 1.00 25.22 108 LYS A N 1
ATOM 689 C CA . LYS A 1 108 ? 8.375 8.955 26.493 1.00 28.08 108 LYS A CA 1
ATOM 690 C C . LYS A 1 108 ? 8.585 7.441 26.658 1.00 26.85 108 LYS A C 1
ATOM 691 O O . LYS A 1 108 ? 9.230 6.985 27.606 1.00 27.16 108 LYS A O 1
ATOM 697 N N . HIS A 1 109 ? 8.078 6.680 25.704 1.00 25.70 109 HIS A N 1
ATOM 698 C CA . HIS A 1 109 ? 8.090 5.221 25.798 1.00 26.88 109 HIS A CA 1
ATOM 699 C C . HIS A 1 109 ? 9.260 4.541 25.073 1.00 26.77 109 HIS A C 1
ATOM 700 O O . HIS A 1 109 ? 9.275 3.331 24.929 1.00 27.21 109 HIS A O 1
ATOM 707 N N . SER A 1 110 ? 10.268 5.315 24.661 1.00 23.92 110 SER A N 1
ATOM 708 C CA . SER A 1 110 ? 11.367 4.738 23.871 1.00 23.68 110 SER A CA 1
ATOM 709 C C . SER A 1 110 ? 12.661 4.993 24.537 1.00 23.83 110 SER A C 1
ATOM 710 O O . SER A 1 110 ? 12.790 5.969 25.263 1.00 26.37 110 SER A O 1
ATOM 713 N N . ASP A 1 111 ? 13.652 4.152 24.224 1.00 23.63 111 ASP A N 1
ATOM 714 C CA . ASP A 1 111 ? 15.004 4.265 24.810 1.00 23.15 111 ASP A CA 1
ATOM 715 C C . ASP A 1 111 ? 16.063 4.765 23.816 1.00 22.71 111 ASP A C 1
ATOM 716 O O . ASP A 1 111 ? 17.138 5.148 24.231 1.00 24.04 111 ASP A O 1
ATOM 721 N N . ALA A 1 112 ? 15.738 4.762 22.514 1.00 22.62 112 ALA A N 1
ATOM 722 C CA . ALA A 1 112 ? 16.598 5.345 21.491 1.00 21.13 112 ALA A CA 1
ATOM 723 C C . ALA A 1 112 ? 15.696 5.594 20.271 1.00 21.56 112 ALA A C 1
ATOM 724 O O . ALA A 1 112 ? 14.553 5.153 20.228 1.00 20.98 112 ALA A O 1
ATOM 726 N N . PHE A 1 113 ? 16.259 6.246 19.266 1.00 21.15 113 PHE A N 1
ATOM 727 C CA . PHE A 1 113 ? 15.481 6.693 18.104 1.00 20.45 113 PHE A CA 1
ATOM 728 C C . PHE A 1 113 ? 16.284 6.378 16.873 1.00 19.63 113 PHE A C 1
ATOM 729 O O . PHE A 1 113 ? 17.487 6.598 16.850 1.00 19.40 113 PHE A O 1
ATOM 737 N N . ILE A 1 114 ? 15.611 5.879 15.849 1.00 20.60 114 ILE A N 1
ATOM 738 C CA . ILE A 1 114 ? 16.253 5.590 14.574 1.00 21.33 114 ILE A CA 1
ATOM 739 C C . ILE A 1 114 ? 15.392 6.191 13.433 1.00 20.07 114 ILE A C 1
ATOM 740 O O . ILE A 1 114 ? 14.187 5.964 13.380 1.00 20.23 114 ILE A O 1
ATOM 745 N N . ALA A 1 115 ? 16.030 6.910 12.515 1.00 18.66 115 ALA A N 1
ATOM 746 C CA . ALA A 1 115 ? 15.319 7.379 11.307 1.00 18.92 115 ALA A CA 1
ATOM 747 C C . ALA A 1 115 ? 15.766 6.577 10.106 1.00 18.37 115 ALA A C 1
ATOM 748 O O . ALA A 1 115 ? 16.978 6.503 9.808 1.00 18.06 115 ALA A O 1
ATOM 750 N N . LEU A 1 116 ? 14.800 5.902 9.473 1.00 18.72 116 LEU A N 1
ATOM 751 C CA . LEU A 1 116 ? 14.961 5.399 8.118 1.00 18.22 116 LEU A CA 1
ATOM 752 C C . LEU A 1 116 ? 14.747 6.568 7.161 1.00 17.57 116 LEU A C 1
ATOM 753 O O . LEU A 1 116 ? 14.367 7.671 7.611 1.00 20.00 116 LEU A O 1
ATOM 758 N N . PRO A 1 117 ? 15.041 6.372 5.857 1.00 18.72 117 PRO A N 1
ATOM 759 C CA . PRO A 1 117 ? 14.614 7.377 4.915 1.00 17.75 117 PRO A CA 1
ATOM 760 C C . PRO A 1 117 ? 13.125 7.792 5.075 1.00 18.07 117 PRO A C 1
ATOM 761 O O . PRO A 1 117 ? 12.287 6.984 5.420 1.00 19.43 117 PRO A O 1
ATOM 765 N N . GLY A 1 118 ? 12.819 9.067 4.855 1.00 18.39 118 GLY A N 1
ATOM 766 C CA . GLY A 1 118 ? 11.443 9.532 4.885 1.00 16.44 118 GLY A CA 1
ATOM 767 C C . GLY A 1 118 ? 11.417 10.984 4.430 1.00 19.42 118 GLY A C 1
ATOM 768 O O . GLY A 1 118 ? 12.459 11.557 4.07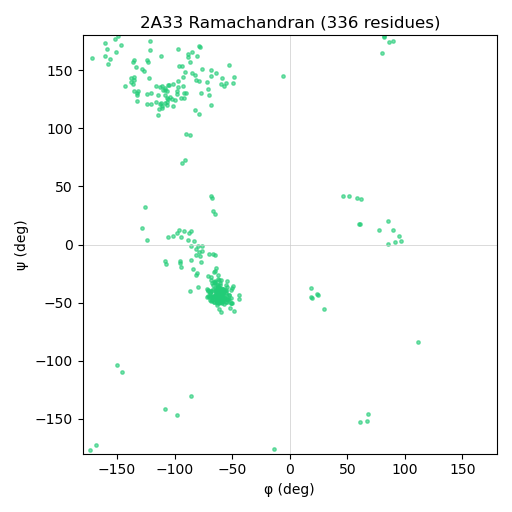2 1.00 20.04 118 GLY A O 1
ATOM 769 N N . GLY A 1 119 ? 10.227 11.592 4.460 1.00 21.47 119 GLY A N 1
ATOM 770 C CA . GLY A 1 119 ? 10.051 12.964 3.934 1.00 20.68 119 GLY A CA 1
ATOM 771 C C . GLY A 1 119 ? 10.089 13.999 5.078 1.00 22.32 119 GLY A C 1
ATOM 772 O O . GLY A 1 119 ? 10.795 13.798 6.123 1.00 19.73 119 GLY A O 1
ATOM 773 N N . TYR A 1 120 ? 9.301 15.075 4.915 1.00 21.20 120 TYR A N 1
ATOM 774 C CA . TYR A 1 120 ? 9.272 16.166 5.895 1.00 19.81 120 TYR A CA 1
ATOM 775 C C . TYR A 1 120 ? 8.951 15.714 7.307 1.00 18.88 120 TYR A C 1
ATOM 776 O O . TYR A 1 120 ? 9.579 16.211 8.300 1.00 21.92 120 TYR A O 1
ATOM 785 N N . GLY A 1 121 ? 7.988 14.795 7.421 1.00 19.84 121 GLY A N 1
ATOM 786 C CA . GLY A 1 121 ? 7.507 14.358 8.736 1.00 20.63 121 GLY A CA 1
ATOM 787 C C . GLY A 1 121 ? 8.591 13.600 9.527 1.00 21.01 121 GLY A C 1
ATOM 788 O O . GLY A 1 121 ? 8.811 13.853 10.700 1.00 21.39 121 GLY A O 1
ATOM 789 N N . THR A 1 122 ? 9.222 12.629 8.892 1.00 19.60 122 THR A N 1
ATOM 790 C CA . THR A 1 122 ? 10.380 11.900 9.440 1.00 18.96 122 THR A CA 1
ATOM 791 C C . THR A 1 122 ? 11.478 12.853 9.860 1.00 17.54 122 THR A C 1
ATOM 792 O O . THR A 1 122 ? 12.024 12.745 10.957 1.00 16.97 122 THR A O 1
ATOM 796 N N . LEU A 1 123 ? 11.796 13.807 8.981 1.00 19.97 123 LEU A N 1
ATOM 797 C CA . LEU A 1 123 ? 12.848 14.776 9.240 1.00 20.35 123 LEU A CA 1
ATOM 798 C C . LEU A 1 123 ? 12.521 15.698 10.454 1.00 17.54 123 LEU A C 1
ATOM 799 O O . LEU A 1 123 ? 13.373 15.937 11.278 1.00 14.67 123 LEU A O 1
ATOM 804 N N . GLU A 1 124 ? 11.284 16.188 10.543 1.00 16.72 124 GLU A N 1
ATOM 805 C CA . GLU A 1 124 ? 10.856 17.036 11.636 1.00 16.53 124 GLU A CA 1
ATOM 806 C C . GLU A 1 124 ? 10.982 16.237 12.976 1.00 16.49 124 GLU A C 1
ATOM 807 O O . GLU A 1 124 ? 11.430 16.769 14.001 1.00 18.37 124 GLU A O 1
ATOM 813 N N . GLU A 1 125 ? 10.567 14.971 12.961 1.00 16.73 125 GLU A N 1
ATOM 814 C CA . GLU A 1 125 ? 10.625 14.148 14.188 1.00 18.63 125 GLU A CA 1
ATOM 815 C C . GLU A 1 125 ? 12.044 13.915 14.601 1.00 16.24 125 GLU A C 1
ATOM 816 O O . GLU A 1 125 ? 12.361 14.043 15.780 1.00 16.09 125 GLU A O 1
ATOM 822 N N . LEU A 1 126 ? 12.899 13.583 13.631 1.00 19.01 126 LEU A N 1
ATOM 823 C CA . LEU A 1 126 ? 14.322 13.372 13.887 1.00 20.96 126 LEU A CA 1
ATOM 824 C C . LEU A 1 126 ? 15.006 14.640 14.449 1.00 19.75 126 LEU A C 1
ATOM 825 O O . LEU A 1 126 ? 15.748 14.567 15.445 1.00 18.49 126 LEU A O 1
ATOM 830 N N . LEU A 1 127 ? 14.787 15.780 13.798 1.00 18.45 127 LEU A N 1
ATOM 831 C CA . LEU A 1 127 ? 15.390 17.048 14.261 1.00 18.61 127 LEU A CA 1
ATOM 832 C C . LEU A 1 127 ? 14.913 17.445 15.651 1.00 18.83 127 LEU A C 1
ATOM 833 O O . LEU A 1 127 ? 15.670 18.046 16.436 1.00 17.32 127 LEU A O 1
ATOM 838 N N . GLU A 1 128 ? 13.644 17.172 15.948 1.00 15.41 128 GLU A N 1
ATOM 839 C CA . GLU A 1 128 ? 13.205 17.422 17.315 1.00 14.89 128 GLU A CA 1
ATOM 840 C C . GLU A 1 128 ? 13.990 16.642 18.391 1.00 16.41 128 GLU A C 1
ATOM 841 O O . GLU A 1 128 ? 14.477 17.226 19.403 1.00 17.81 128 GLU A O 1
ATOM 847 N N . VAL A 1 129 ? 14.130 15.339 18.212 1.00 15.49 129 VAL A N 1
ATOM 848 C CA . VAL A 1 129 ? 14.798 14.546 19.239 1.00 19.00 129 VAL A CA 1
ATOM 849 C C . VAL A 1 129 ? 16.293 14.887 19.307 1.00 18.39 129 VAL A C 1
ATOM 850 O O . VAL A 1 129 ? 16.905 14.756 20.343 1.00 20.20 129 VAL A O 1
ATOM 854 N N . ILE A 1 130 ? 16.882 15.327 18.201 1.00 19.04 130 ILE A N 1
ATOM 855 C CA . ILE A 1 130 ? 18.279 15.751 18.211 1.00 18.86 130 ILE A CA 1
ATOM 856 C C . ILE A 1 130 ? 18.412 17.041 19.005 1.00 19.91 130 ILE A C 1
ATOM 857 O O . ILE A 1 130 ? 19.342 17.189 19.826 1.00 16.88 130 ILE A O 1
ATOM 862 N N . THR A 1 131 ? 17.535 18.008 18.721 1.00 19.22 131 THR A N 1
ATOM 863 C CA . THR A 1 131 ? 17.569 19.261 19.450 1.00 20.79 131 THR A CA 1
ATOM 864 C C . THR A 1 131 ? 17.378 19.021 20.973 1.00 22.22 131 THR A C 1
ATOM 865 O O . THR A 1 131 ? 18.080 19.603 21.808 1.00 21.60 131 THR A O 1
ATOM 869 N N . TRP A 1 132 ? 16.428 18.172 21.330 1.00 21.17 132 TRP A N 1
ATOM 870 C CA . TRP A 1 132 ? 16.205 17.839 22.741 1.00 24.87 132 TRP A CA 1
ATOM 871 C C . TRP A 1 132 ? 17.451 17.253 23.426 1.00 25.41 132 TRP A C 1
ATOM 872 O O . TRP A 1 132 ? 17.713 17.593 24.604 1.00 28.77 132 TRP A O 1
ATOM 883 N N . ALA A 1 133 ? 18.218 16.419 22.712 1.00 23.42 133 ALA A N 1
ATOM 884 C CA . ALA A 1 133 ? 19.488 15.860 23.215 1.00 24.57 133 ALA A CA 1
ATOM 885 C C . ALA A 1 133 ? 20.514 16.984 23.364 1.00 26.28 133 ALA A C 1
ATOM 886 O O . ALA A 1 133 ? 21.219 17.074 24.376 1.00 25.35 133 ALA A O 1
ATOM 888 N N . GLN A 1 134 ? 20.576 17.862 22.348 1.00 23.86 134 GLN A N 1
ATOM 889 C CA . GLN A 1 134 ? 21.443 19.024 22.424 1.00 23.94 134 GLN A CA 1
ATOM 890 C C . GLN A 1 134 ? 21.147 19.931 23.637 1.00 25.86 134 GLN A C 1
ATOM 891 O O . GLN A 1 134 ? 22.068 20.462 24.262 1.00 25.19 134 GLN A O 1
ATOM 897 N N . LEU A 1 135 ? 19.870 20.133 23.934 1.00 26.06 135 LEU A N 1
ATOM 898 C CA . LEU A 1 135 ? 19.468 20.917 25.104 1.00 28.87 135 LEU A CA 1
ATOM 899 C C . LEU A 1 135 ? 19.531 20.169 26.460 1.00 31.50 135 LEU A C 1
ATOM 900 O O . LEU A 1 135 ? 19.183 20.738 27.498 1.00 31.91 135 LEU A O 1
ATOM 905 N N . GLY A 1 136 ? 19.918 18.896 26.439 1.00 31.08 136 GLY A N 1
ATOM 906 C CA . GLY A 1 136 ? 20.039 18.100 27.662 1.00 34.01 136 GLY A CA 1
ATOM 907 C C . GLY A 1 136 ? 18.703 17.622 28.192 1.00 34.42 136 GLY A C 1
ATOM 908 O O . GLY A 1 136 ? 18.611 17.162 29.321 1.00 35.41 136 GLY A O 1
ATOM 909 N N . ILE A 1 137 ? 17.653 17.749 27.391 1.00 32.00 137 ILE A N 1
ATOM 910 C CA . ILE A 1 137 ? 16.330 17.287 27.791 1.00 32.20 137 ILE A CA 1
ATOM 911 C C . ILE A 1 137 ? 16.251 15.757 27.897 1.00 34.58 137 ILE A C 1
ATOM 912 O O . ILE A 1 137 ? 15.477 15.222 28.729 1.00 35.01 137 ILE A O 1
ATOM 917 N N . HIS A 1 138 ? 17.007 15.054 27.044 1.00 27.62 138 HIS A N 1
ATOM 918 C CA . HIS A 1 138 ? 17.134 13.625 27.162 1.00 29.29 138 HIS A CA 1
ATOM 919 C C . HIS A 1 138 ? 18.520 13.239 26.730 1.00 28.30 138 HIS A C 1
ATOM 920 O O . HIS A 1 138 ? 19.213 14.040 26.132 1.00 25.18 138 HIS A O 1
ATOM 927 N N . ASP A 1 139 ? 18.851 11.969 26.948 1.00 28.50 139 ASP A N 1
ATOM 928 C CA . ASP A 1 139 ? 20.156 11.406 26.758 1.00 30.32 139 ASP A CA 1
ATOM 929 C C . ASP A 1 139 ? 20.088 10.166 25.888 1.00 29.70 139 ASP A C 1
ATOM 930 O O . ASP A 1 139 ? 21.046 9.364 25.824 1.00 32.37 139 ASP A O 1
ATOM 935 N N . LYS A 1 140 ? 18.968 9.975 25.219 1.00 26.71 140 LYS A N 1
ATOM 936 C CA . LYS A 1 140 ? 18.744 8.768 24.467 1.00 24.19 140 LYS A CA 1
ATOM 937 C C . LYS A 1 140 ? 19.506 8.850 23.131 1.00 23.48 140 LYS A C 1
ATOM 938 O O . LYS A 1 140 ? 19.586 9.939 22.522 1.00 22.93 140 LYS A O 1
ATOM 944 N N . PRO A 1 141 ? 20.101 7.716 22.684 1.00 25.51 141 PRO A N 1
ATOM 945 C CA . PRO A 1 141 ? 20.818 7.715 21.392 1.00 22.75 141 PRO A CA 1
ATOM 946 C C . PRO A 1 141 ? 19.891 7.991 20.186 1.00 23.53 141 PRO A C 1
ATOM 947 O O . PRO A 1 141 ? 18.716 7.599 20.183 1.00 20.24 141 PRO A O 1
ATOM 951 N N . VAL A 1 142 ? 20.447 8.640 19.164 1.00 22.41 142 VAL A N 1
ATOM 952 C CA . VAL A 1 142 ? 19.683 9.025 17.979 1.00 21.55 142 VAL A CA 1
ATOM 953 C C . VAL A 1 142 ? 20.497 8.610 16.784 1.00 21.08 142 VAL A C 1
ATOM 954 O O . VAL A 1 142 ? 21.649 8.988 16.684 1.00 23.51 142 VAL A O 1
ATOM 958 N N . GLY A 1 143 ? 19.928 7.796 15.909 1.00 21.25 143 GLY A N 1
ATOM 959 C CA . GLY A 1 143 ? 20.691 7.242 14.788 1.00 23.26 143 GLY A CA 1
ATOM 960 C C . GLY A 1 143 ? 19.946 7.357 13.463 1.00 23.13 143 GLY A C 1
ATOM 961 O O . GLY A 1 143 ? 18.688 7.389 13.423 1.00 24.44 143 GLY A O 1
ATOM 962 N N . LEU A 1 144 ? 20.711 7.418 12.382 1.00 20.89 144 LEU A N 1
ATOM 963 C CA . LEU A 1 144 ? 20.166 7.439 11.026 1.00 23.58 144 LEU A CA 1
ATOM 964 C C . LEU A 1 144 ? 20.559 6.209 10.290 1.00 22.45 144 LEU A C 1
ATOM 965 O O . LEU A 1 144 ? 21.762 5.863 10.219 1.00 23.39 144 LEU A O 1
ATOM 970 N N . LEU A 1 145 ? 19.568 5.551 9.714 1.00 22.43 145 LEU A N 1
ATOM 971 C CA . LEU A 1 145 ? 19.797 4.429 8.859 1.00 23.32 145 LEU A CA 1
ATOM 972 C C . LEU A 1 145 ? 19.938 4.952 7.435 1.00 23.15 145 LEU A C 1
ATOM 973 O O . LEU A 1 145 ? 18.950 5.161 6.682 1.00 23.84 145 LEU A O 1
ATOM 978 N N . ASN A 1 146 ? 21.198 5.140 7.086 1.00 20.12 146 ASN A N 1
ATOM 979 C CA . ASN A 1 146 ? 21.585 5.904 5.915 1.00 20.14 146 ASN A CA 1
ATOM 980 C C . ASN A 1 146 ? 21.762 4.957 4.729 1.00 21.96 146 ASN A C 1
ATOM 981 O O . ASN A 1 146 ? 22.863 4.737 4.236 1.00 23.27 146 ASN A O 1
ATOM 986 N N . VAL A 1 147 ? 20.645 4.417 4.259 1.00 22.90 147 VAL A N 1
ATOM 987 C CA . VAL A 1 147 ? 20.627 3.526 3.123 1.00 22.85 147 VAL A CA 1
ATOM 988 C C . VAL A 1 147 ? 20.940 4.266 1.837 1.00 23.37 147 VAL A C 1
ATOM 989 O O . VAL A 1 147 ? 20.281 5.257 1.494 1.00 22.98 147 VAL A O 1
ATOM 993 N N . ASP A 1 148 ? 21.899 3.708 1.109 1.00 23.80 148 ASP A N 1
ATOM 994 C CA . ASP A 1 148 ? 22.368 4.240 -0.172 1.00 24.96 148 ASP A CA 1
ATOM 995 C C . ASP A 1 148 ? 22.624 5.761 -0.118 1.00 23.81 148 ASP A C 1
ATOM 996 O O . ASP A 1 148 ? 22.339 6.484 -1.050 1.00 25.32 148 ASP A O 1
ATOM 1001 N N . GLY A 1 149 ? 23.229 6.229 0.968 1.00 22.41 149 GLY A N 1
ATOM 1002 C CA . GLY A 1 149 ? 23.545 7.640 1.086 1.00 20.25 149 GLY A CA 1
ATOM 1003 C C . GLY A 1 149 ? 22.383 8.645 1.050 1.00 18.95 149 GLY A C 1
ATOM 1004 O O . GLY A 1 149 ? 22.627 9.852 0.862 1.00 18.78 149 GLY A O 1
ATOM 1005 N N . TYR A 1 150 ? 21.143 8.165 1.273 1.00 18.41 150 TYR A N 1
ATOM 1006 C CA . TYR A 1 150 ? 19.953 9.017 1.328 1.00 16.03 150 TYR A CA 1
ATOM 1007 C C . TYR A 1 150 ? 20.173 10.310 2.153 1.00 16.75 150 TYR A C 1
ATOM 1008 O O . TYR A 1 150 ? 19.765 11.388 1.727 1.00 20.60 150 TYR A O 1
ATOM 1017 N N . TYR A 1 151 ? 20.833 10.185 3.316 1.00 16.54 151 TYR A N 1
ATOM 1018 C CA . TYR A 1 151 ? 21.006 11.309 4.263 1.00 16.83 151 TYR A CA 1
ATOM 1019 C C . TYR A 1 151 ? 22.333 12.062 4.088 1.00 16.26 151 TYR A C 1
ATOM 1020 O O . TYR A 1 151 ? 22.639 12.981 4.856 1.00 18.59 151 TYR A O 1
ATOM 1029 N N . ASN A 1 152 ? 23.097 11.721 3.051 1.00 16.55 152 ASN A N 1
ATOM 1030 C CA . ASN A 1 152 ? 24.460 12.328 2.890 1.00 16.27 152 ASN A CA 1
ATOM 1031 C C . ASN A 1 152 ? 24.400 13.844 2.789 1.00 16.31 152 ASN A C 1
ATOM 1032 O O . ASN A 1 152 ? 25.185 14.526 3.442 1.00 15.32 152 ASN A O 1
ATOM 1037 N N . SER A 1 153 ? 23.445 14.389 2.026 1.00 14.93 153 SER A N 1
ATOM 1038 C CA . SER A 1 153 ? 23.402 15.873 1.943 1.00 15.74 153 SER A CA 1
ATOM 1039 C C . SER A 1 153 ? 22.921 16.516 3.255 1.00 17.41 153 SER A C 1
ATOM 1040 O O . SER A 1 153 ? 23.241 17.674 3.564 1.00 17.38 153 SER A O 1
ATOM 1043 N N . LEU A 1 154 ? 22.118 15.781 4.022 1.00 17.73 154 LEU A N 1
ATOM 1044 C CA . LEU A 1 154 ? 21.692 16.284 5.338 1.00 20.32 154 LEU A CA 1
ATOM 1045 C C . LEU A 1 154 ? 22.908 16.347 6.265 1.00 19.99 154 LEU A C 1
ATOM 1046 O O . LEU A 1 154 ? 23.119 17.368 6.951 1.00 18.89 154 LEU A O 1
ATOM 1051 N N . LEU A 1 155 ? 23.688 15.262 6.290 1.00 17.84 155 LEU A N 1
ATOM 1052 C CA . LEU A 1 155 ? 24.937 15.202 7.058 1.00 18.56 155 LEU A CA 1
ATOM 1053 C C . LEU A 1 155 ? 25.934 16.299 6.609 1.00 17.67 155 LEU A C 1
ATOM 1054 O O . LEU A 1 155 ? 26.526 16.962 7.458 1.00 15.06 155 LEU A O 1
ATOM 1059 N N . SER A 1 156 ? 26.120 16.473 5.299 1.00 15.97 156 SER A N 1
ATOM 1060 C CA . SER A 1 156 ? 26.940 17.626 4.802 1.00 15.32 156 SER A CA 1
ATOM 1061 C C . SER A 1 156 ? 26.384 18.992 5.183 1.00 16.86 156 SER A C 1
ATOM 1062 O O . SER A 1 156 ? 27.153 19.926 5.437 1.00 15.19 156 SER A O 1
ATOM 1065 N N . PHE A 1 157 ? 25.050 19.118 5.271 1.00 16.36 157 PHE A N 1
ATOM 1066 C CA . PHE A 1 157 ? 24.492 20.369 5.763 1.00 17.41 157 PHE A CA 1
ATOM 1067 C C . PHE A 1 157 ? 24.888 20.610 7.231 1.00 18.32 157 PHE A C 1
ATOM 1068 O O . PHE A 1 157 ? 25.280 21.726 7.587 1.00 19.02 157 PHE A O 1
ATOM 1076 N N . ILE A 1 158 ? 24.770 19.581 8.068 1.00 17.37 158 ILE A N 1
ATOM 1077 C CA . ILE A 1 158 ? 25.225 19.690 9.431 1.00 19.28 158 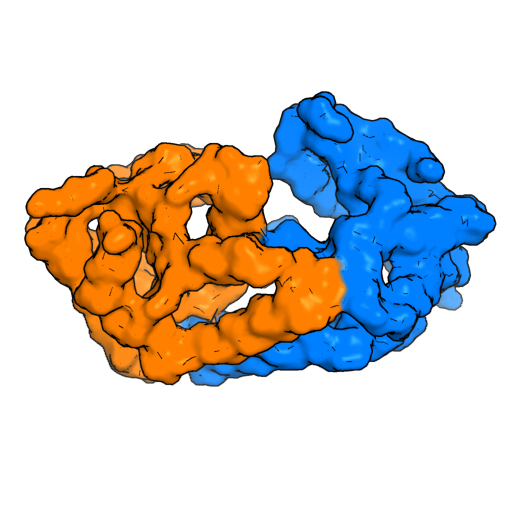ILE A CA 1
ATOM 1078 C C . ILE A 1 158 ? 26.724 20.055 9.530 1.00 19.25 158 ILE A C 1
ATOM 1079 O O . ILE A 1 158 ? 27.100 20.898 10.347 1.00 18.08 158 ILE A O 1
ATOM 1084 N N . ASP A 1 159 ? 27.570 19.454 8.686 1.00 19.35 159 ASP A N 1
ATOM 1085 C CA . ASP A 1 159 ? 28.976 19.891 8.602 1.00 19.04 159 ASP A CA 1
ATOM 1086 C C . ASP A 1 159 ? 29.147 21.403 8.353 1.00 18.33 159 ASP A C 1
ATOM 1087 O O . ASP A 1 159 ? 30.031 22.034 8.971 1.00 20.58 159 ASP A O 1
ATOM 1092 N N . LYS A 1 160 ? 28.340 21.959 7.445 1.00 16.32 160 LYS A N 1
ATOM 1093 C CA . LYS A 1 160 ? 28.337 23.392 7.097 1.00 18.19 160 LYS A CA 1
ATOM 1094 C C . LYS A 1 160 ? 27.985 24.232 8.323 1.00 21.25 160 LYS A C 1
ATOM 1095 O O . LYS A 1 160 ? 28.673 25.228 8.659 1.00 18.74 160 LYS A O 1
ATOM 1101 N N . ALA A 1 161 ? 26.919 23.797 9.021 1.00 17.70 161 ALA A N 1
ATOM 1102 C CA . ALA A 1 161 ? 26.512 24.418 10.250 1.00 18.74 161 ALA A CA 1
ATOM 1103 C C . ALA A 1 161 ? 27.664 24.368 11.314 1.00 20.19 161 ALA A C 1
ATOM 1104 O O . ALA A 1 161 ? 27.895 25.362 12.046 1.00 23.30 161 ALA A O 1
ATOM 1106 N N . VAL A 1 162 ? 28.406 23.264 11.375 1.00 20.16 162 VAL A N 1
ATOM 1107 C CA . VAL A 1 162 ? 29.556 23.187 12.322 1.00 20.68 162 VAL A CA 1
ATOM 1108 C C . VAL A 1 162 ? 30.628 24.164 11.865 1.00 21.71 162 VAL A C 1
ATOM 1109 O O . VAL A 1 162 ? 31.123 24.970 12.675 1.00 21.69 162 VAL A O 1
ATOM 1113 N N . GLU A 1 163 ? 30.923 24.167 10.569 1.00 21.06 163 GLU A N 1
ATOM 1114 C CA . GLU A 1 163 ? 31.979 25.056 10.030 1.00 25.24 163 GLU A CA 1
ATOM 1115 C C . GLU A 1 163 ? 31.623 26.538 10.292 1.00 25.91 163 GLU A C 1
ATOM 1116 O O . GLU A 1 163 ? 32.489 27.337 10.686 1.00 26.20 163 GLU A O 1
ATOM 1122 N N . GLU A 1 164 ? 30.351 26.911 10.151 1.00 22.09 164 GLU A N 1
ATOM 1123 C CA . GLU A 1 164 ? 29.958 28.331 10.301 1.00 23.74 164 GLU A CA 1
ATOM 1124 C C . GLU A 1 164 ? 29.680 28.755 11.713 1.00 23.53 164 GLU A C 1
ATOM 1125 O O . GLU A 1 164 ? 29.360 29.927 11.952 1.00 27.05 164 GLU A O 1
ATOM 1131 N N . GLY A 1 165 ? 29.795 27.806 12.649 1.00 22.38 165 GLY A N 1
ATOM 1132 C CA . GLY A 1 165 ? 29.658 28.067 14.066 1.00 24.12 165 GLY A CA 1
ATOM 1133 C C . GLY A 1 165 ? 28.235 28.046 14.611 1.00 25.32 165 GLY A C 1
ATOM 1134 O O . GLY A 1 165 ? 27.981 28.668 15.656 1.00 24.56 165 GLY A O 1
ATOM 1135 N N . PHE A 1 166 ? 27.280 27.413 13.908 1.00 20.73 166 PHE A N 1
ATOM 1136 C CA . PHE A 1 166 ? 25.920 27.331 14.471 1.00 19.70 166 PHE A CA 1
ATOM 1137 C C . PHE A 1 166 ? 25.609 26.061 15.228 1.00 21.25 166 PHE A C 1
ATOM 1138 O O . PHE A 1 166 ? 24.623 26.006 15.958 1.00 21.94 166 PHE A O 1
ATOM 1146 N N . ILE A 1 167 ? 26.455 25.053 15.058 1.00 20.20 167 ILE A N 1
ATOM 1147 C CA . ILE A 1 167 ? 26.388 23.775 15.748 1.00 19.50 167 ILE A CA 1
ATOM 1148 C C . ILE A 1 167 ? 27.809 23.429 16.205 1.00 22.27 167 ILE A C 1
ATOM 1149 O O . ILE A 1 167 ? 28.759 23.554 15.431 1.00 21.29 167 ILE A O 1
ATOM 1154 N N . SER A 1 168 ? 27.960 23.035 17.467 1.00 23.40 168 SER A N 1
ATOM 1155 C CA . SER A 1 168 ? 29.295 22.666 18.010 1.00 24.42 168 SER A CA 1
ATOM 1156 C C . SER A 1 168 ? 29.685 21.296 17.511 1.00 26.12 168 SER A C 1
ATOM 1157 O O . SER A 1 168 ? 28.798 20.485 17.277 1.00 25.23 168 SER A O 1
ATOM 1160 N N . PRO A 1 169 ? 31.018 21.013 17.370 1.00 28.08 169 PRO A N 1
ATOM 1161 C CA . PRO A 1 169 ? 31.456 19.649 17.016 1.00 27.08 169 PRO A CA 1
ATOM 1162 C C . PRO A 1 169 ? 30.839 18.562 17.907 1.00 26.10 169 PRO A C 1
ATOM 1163 O O . PRO A 1 169 ? 30.448 17.504 17.411 1.00 23.45 169 PRO A O 1
ATOM 1167 N N . THR A 1 170 ? 30.669 18.833 19.203 1.00 27.55 170 THR A N 1
ATOM 1168 C CA . THR A 1 170 ? 30.002 17.858 20.082 1.00 25.70 170 THR A CA 1
ATOM 1169 C C . THR A 1 170 ? 28.538 17.592 19.714 1.00 25.08 170 THR A C 1
ATOM 1170 O O . THR A 1 170 ? 28.079 16.457 19.782 1.00 26.22 170 THR A O 1
ATOM 1174 N N . ALA A 1 171 ? 27.797 18.637 19.379 1.00 21.51 171 ALA A N 1
ATOM 1175 C CA . ALA A 1 171 ? 26.380 18.499 19.007 1.00 21.12 171 ALA A CA 1
ATOM 1176 C C . ALA A 1 171 ? 26.240 17.769 17.653 1.00 21.41 171 ALA A C 1
ATOM 1177 O O . ALA A 1 171 ? 25.263 17.033 17.409 1.00 20.93 171 ALA A O 1
ATOM 1179 N N . ARG A 1 172 ? 27.239 17.942 16.777 1.00 20.40 172 ARG A N 1
ATOM 1180 C CA 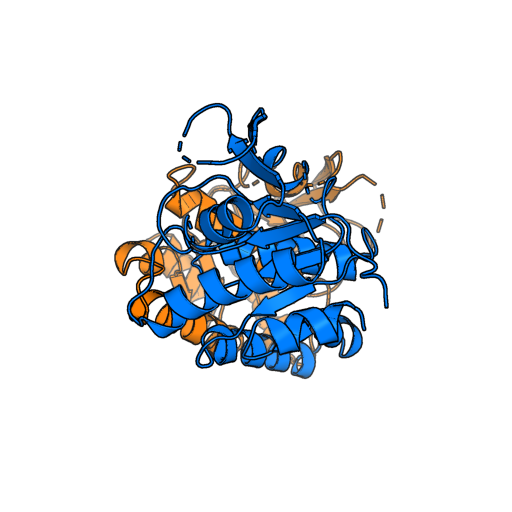. ARG A 1 172 ? 27.232 17.166 15.519 1.00 21.82 172 ARG A CA 1
ATOM 1181 C C . ARG A 1 172 ? 27.274 15.651 15.816 1.00 22.57 172 ARG A C 1
ATOM 1182 O O . ARG A 1 172 ? 26.595 14.838 15.160 1.00 22.57 172 ARG A O 1
ATOM 1190 N N . GLU A 1 173 ? 28.062 15.286 16.830 1.00 21.82 173 GLU A N 1
ATOM 1191 C CA . GLU A 1 173 ? 28.251 13.884 17.239 1.00 24.93 173 GLU A CA 1
ATOM 1192 C C . GLU A 1 173 ? 26.988 13.251 17.822 1.00 22.55 173 GLU A C 1
ATOM 1193 O O . GLU A 1 173 ? 26.942 12.037 18.031 1.00 21.54 173 GLU A O 1
ATOM 1199 N N . ILE A 1 174 ? 25.935 14.041 18.056 1.00 21.05 174 ILE A N 1
ATOM 1200 C CA . ILE A 1 174 ? 24.639 13.434 18.496 1.00 21.70 174 ILE A CA 1
ATOM 1201 C C . ILE A 1 174 ? 24.135 12.461 17.428 1.00 22.28 174 ILE A C 1
ATOM 1202 O O . ILE A 1 174 ? 23.582 11.406 17.749 1.00 22.04 174 ILE A O 1
ATOM 1207 N N . ILE A 1 175 ? 24.334 12.803 16.150 1.00 22.34 175 ILE A N 1
ATOM 1208 C CA . ILE A 1 175 ? 23.847 11.937 15.094 1.00 22.62 175 ILE A CA 1
ATOM 1209 C C . ILE A 1 175 ? 24.768 10.757 14.881 1.00 23.11 175 ILE A C 1
ATOM 1210 O O . ILE A 1 175 ? 25.903 10.882 14.382 1.00 21.61 175 ILE A O 1
ATOM 1215 N N . VAL A 1 176 ? 24.250 9.596 15.225 1.00 22.75 176 VAL A N 1
ATOM 1216 C CA . VAL A 1 176 ? 24.932 8.372 14.926 1.00 24.23 176 VAL A CA 1
ATOM 1217 C C . VAL A 1 176 ? 24.395 7.867 13.571 1.00 26.30 176 VAL A C 1
ATOM 1218 O O . VAL A 1 176 ? 23.181 7.878 13.340 1.00 26.80 176 VAL A O 1
ATOM 1222 N N . SER A 1 177 ? 25.273 7.399 12.684 1.00 25.94 177 SER A N 1
ATOM 1223 C CA . SER A 1 177 ? 24.859 7.061 11.315 1.00 26.55 177 SER A CA 1
ATOM 1224 C C . SER A 1 177 ? 25.518 5.752 10.861 1.00 27.35 177 SER A C 1
ATOM 1225 O O . SER A 1 177 ? 26.697 5.488 11.215 1.00 27.61 177 SER A O 1
ATOM 1228 N N . ALA A 1 178 ? 24.800 4.926 10.092 1.00 25.80 178 ALA A N 1
ATOM 1229 C CA . ALA A 1 178 ? 25.397 3.741 9.450 1.00 26.31 178 ALA A CA 1
ATOM 1230 C C . ALA A 1 178 ? 24.554 3.330 8.245 1.00 26.09 178 ALA A C 1
ATOM 1231 O O . ALA A 1 178 ? 23.376 3.654 8.188 1.00 24.63 178 ALA A O 1
ATOM 1233 N N . PRO A 1 179 ? 25.158 2.631 7.267 1.00 27.44 179 PRO A N 1
ATOM 1234 C CA . PRO A 1 179 ? 24.424 2.219 6.065 1.00 27.24 179 PRO A CA 1
ATOM 1235 C C . PRO A 1 179 ? 23.565 0.952 6.200 1.00 26.13 179 PRO A C 1
ATOM 1236 O O . PRO A 1 179 ? 22.787 0.659 5.297 1.00 27.62 179 PRO A O 1
ATOM 1240 N N . THR A 1 180 ? 23.679 0.224 7.313 1.00 25.07 180 THR A N 1
ATOM 1241 C CA . THR A 1 180 ? 22.838 -0.940 7.567 1.00 27.04 180 THR A CA 1
ATOM 1242 C C . THR A 1 180 ? 22.294 -0.987 8.991 1.00 25.26 180 THR A C 1
ATOM 1243 O O . THR A 1 180 ? 22.874 -0.416 9.916 1.00 24.04 180 THR A O 1
ATOM 1247 N N . ALA A 1 181 ? 21.209 -1.726 9.189 1.00 26.54 181 ALA A N 1
ATOM 1248 C CA . ALA A 1 181 ? 20.595 -1.824 10.526 1.00 28.46 181 ALA A CA 1
ATOM 1249 C C . ALA A 1 181 ? 21.507 -2.442 11.605 1.00 27.99 181 ALA A C 1
ATOM 1250 O O . ALA A 1 181 ? 21.633 -1.911 12.722 1.00 25.32 181 ALA A O 1
ATOM 1252 N N . LYS A 1 182 ? 22.110 -3.591 11.292 1.00 30.39 182 LYS A N 1
ATOM 1253 C CA . LYS A 1 182 ? 23.080 -4.231 12.201 1.00 30.06 182 LYS A CA 1
ATOM 1254 C C . LYS A 1 182 ? 24.195 -3.283 12.671 1.00 28.49 182 LYS A C 1
ATOM 1255 O O . LYS A 1 182 ? 24.410 -3.117 13.876 1.00 26.90 182 LYS A O 1
ATOM 1261 N N . GLU A 1 183 ? 24.897 -2.663 11.729 1.00 26.63 183 GLU A N 1
ATOM 1262 C CA . GLU A 1 183 ? 25.881 -1.621 12.072 1.00 29.55 183 GLU A CA 1
ATOM 1263 C C . GLU A 1 183 ? 25.332 -0.462 12.926 1.00 28.46 183 GLU A C 1
ATOM 1264 O O . GLU A 1 183 ? 25.922 -0.085 13.953 1.00 25.86 183 GLU A O 1
ATOM 1270 N N . LEU A 1 184 ? 24.177 0.075 12.541 1.00 28.24 184 LEU A N 1
ATOM 1271 C CA . LEU A 1 184 ? 23.614 1.209 13.298 1.00 25.75 184 LEU A CA 1
ATOM 1272 C C . LEU A 1 184 ? 23.244 0.838 14.744 1.00 25.25 184 LEU A C 1
ATOM 1273 O O . LEU A 1 184 ? 23.533 1.588 15.684 1.00 23.83 184 LEU A O 1
ATOM 1278 N N . VAL A 1 185 ? 22.574 -0.293 14.917 1.00 25.56 185 VAL A N 1
ATOM 1279 C CA . VAL A 1 185 ? 22.185 -0.687 16.266 1.00 27.47 185 VAL A CA 1
ATOM 1280 C C . VAL A 1 185 ? 23.444 -0.933 17.145 1.00 27.98 185 VAL A C 1
ATOM 1281 O O . VAL A 1 185 ? 23.474 -0.582 18.336 1.00 27.00 185 VAL A O 1
ATOM 1285 N N . LYS A 1 186 ? 24.497 -1.482 16.542 1.00 29.44 186 LYS A N 1
ATOM 1286 C CA . LYS A 1 186 ? 25.759 -1.684 17.260 1.00 33.19 186 LYS A CA 1
ATOM 1287 C C . LYS A 1 186 ? 26.285 -0.349 17.708 1.00 32.13 186 LYS A C 1
ATOM 1288 O O . LYS A 1 186 ? 26.642 -0.185 18.856 1.00 32.96 186 LYS A O 1
ATOM 1294 N N . LYS A 1 187 ? 26.292 0.623 16.803 1.00 29.14 187 LYS A N 1
ATOM 1295 C CA . LYS A 1 187 ? 26.751 1.948 17.158 1.00 28.47 187 LYS A CA 1
ATOM 1296 C C . LYS A 1 187 ? 25.884 2.614 18.217 1.00 29.40 187 LYS A C 1
ATOM 1297 O O . LYS A 1 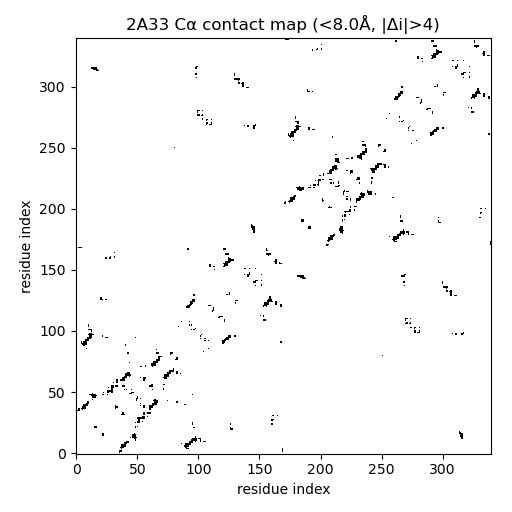187 ? 26.415 3.396 19.053 1.00 31.02 187 LYS A O 1
ATOM 1303 N N . LEU A 1 188 ? 24.564 2.354 18.190 1.00 27.94 188 LEU A N 1
ATOM 1304 C CA . LEU A 1 188 ? 23.722 2.971 19.211 1.00 28.38 188 LEU A CA 1
ATOM 1305 C C . LEU A 1 188 ? 23.995 2.418 20.615 1.00 29.69 188 LEU A C 1
ATOM 1306 O O . LEU A 1 188 ? 23.955 3.197 21.546 1.00 31.95 188 LEU A O 1
ATOM 1311 N N . GLU A 1 189 ? 24.223 1.107 20.753 1.00 31.90 189 GLU A N 1
ATOM 1312 C CA . GLU A 1 189 ? 24.558 0.459 22.064 1.00 37.46 189 GLU A CA 1
ATOM 1313 C C . GLU A 1 189 ? 25.781 1.145 22.702 1.00 40.46 189 GLU A C 1
ATOM 1314 O O . GLU A 1 189 ? 25.913 1.267 23.927 1.00 40.63 189 GLU A O 1
ATOM 1320 N N . GLU A 1 190 ? 26.686 1.515 21.801 1.00 43.78 190 GLU A N 1
ATOM 1321 C CA . GLU A 1 190 ? 27.775 2.491 21.940 1.00 47.88 190 GLU A CA 1
ATOM 1322 C C . GLU A 1 190 ? 29.171 1.929 22.097 1.00 50.44 190 GLU A C 1
ATOM 1323 O O . GLU A 1 190 ? 29.375 0.729 21.861 1.00 49.81 190 GLU A O 1
ATOM 1329 N N . LYS B 1 10 ? 1.763 48.096 0.678 1.00 54.36 10 LYS B N 1
ATOM 1330 C CA . LYS B 1 10 ? 1.270 47.374 1.898 1.00 54.05 10 LYS B CA 1
ATOM 1331 C C . LYS B 1 10 ? 1.568 45.880 1.809 1.00 53.18 10 LYS B C 1
ATOM 1332 O O . LYS B 1 10 ? 1.407 45.281 0.736 1.00 54.08 10 LYS B O 1
ATOM 1338 N N . SER B 1 11 ? 1.964 45.280 2.933 1.00 49.66 11 SER B N 1
ATOM 1339 C CA . SER B 1 11 ? 2.189 43.838 3.000 1.00 47.37 11 SER B CA 1
ATOM 1340 C C . SER B 1 11 ? 0.890 43.075 3.280 1.00 45.12 11 SER B C 1
ATOM 1341 O O . SER B 1 11 ? 0.016 43.561 3.977 1.00 46.36 11 SER B O 1
ATOM 1344 N N . LYS B 1 12 ? 0.757 41.865 2.752 1.00 42.80 12 LYS B N 1
ATOM 1345 C CA . LYS B 1 12 ? -0.322 40.983 3.215 1.00 39.97 12 LYS B CA 1
ATOM 1346 C C . LYS B 1 12 ? 0.001 40.364 4.599 1.00 37.53 12 LYS B C 1
ATOM 1347 O O . LYS B 1 12 ? -0.844 39.701 5.209 1.00 37.02 12 LYS B O 1
ATOM 1353 N N . PHE B 1 13 ? 1.211 40.604 5.117 1.00 34.46 13 PHE B N 1
ATOM 1354 C CA . PHE B 1 13 ? 1.590 40.012 6.404 1.00 31.79 13 PHE B CA 1
ATOM 1355 C C . PHE B 1 13 ? 1.537 41.047 7.543 1.00 31.63 13 PHE B C 1
ATOM 1356 O O . PHE B 1 13 ? 2.180 42.083 7.424 1.00 32.67 13 PHE B O 1
ATOM 1364 N N . ARG B 1 14 ? 0.825 40.741 8.632 1.00 31.81 14 ARG B N 1
ATOM 1365 C CA . ARG B 1 14 ? 0.903 41.515 9.899 1.00 33.11 14 ARG B CA 1
ATOM 1366 C C . ARG B 1 14 ? 2.146 41.152 10.738 1.00 30.87 14 ARG B C 1
ATOM 1367 O O . ARG B 1 14 ? 2.759 42.022 11.372 1.00 27.29 14 ARG B O 1
ATOM 1375 N N . ARG B 1 15 ? 2.504 39.865 10.721 1.00 25.42 15 ARG B N 1
ATOM 1376 C CA . ARG B 1 15 ? 3.645 39.372 11.489 1.00 26.62 15 ARG B CA 1
ATOM 1377 C C . ARG B 1 15 ? 4.361 38.298 10.688 1.00 25.56 15 ARG B C 1
ATOM 1378 O O . ARG B 1 15 ? 3.720 37.418 10.128 1.00 28.05 15 ARG B O 1
ATOM 1386 N N . ILE B 1 16 ? 5.684 38.352 10.673 1.00 27.33 16 ILE B N 1
ATOM 1387 C CA . ILE B 1 16 ? 6.502 37.218 10.193 1.00 26.52 16 ILE B CA 1
ATOM 1388 C C . ILE B 1 16 ? 7.282 36.606 11.354 1.00 25.88 16 ILE B C 1
ATOM 1389 O O . ILE B 1 16 ? 7.777 37.329 12.208 1.00 22.90 16 ILE B O 1
ATOM 1394 N N . CYS B 1 17 ? 7.297 35.270 11.423 1.00 23.94 17 CYS B N 1
ATOM 1395 C CA . CYS B 1 17 ? 8.058 34.546 12.415 1.00 22.31 17 CYS B CA 1
ATOM 1396 C C . CYS B 1 17 ? 9.440 34.228 11.845 1.00 21.87 17 CYS B C 1
ATOM 1397 O O . CYS B 1 17 ? 9.572 33.694 10.734 1.00 20.29 17 CYS B O 1
ATOM 1400 N N . VAL B 1 18 ? 10.487 34.612 12.556 1.00 20.65 18 VAL B N 1
ATOM 1401 C CA . VAL B 1 18 ? 11.830 34.373 12.058 1.00 21.05 18 VAL B CA 1
ATOM 1402 C C . VAL B 1 18 ? 12.504 33.342 12.956 1.00 22.94 18 VAL B C 1
ATOM 1403 O O . VAL B 1 18 ? 12.593 33.530 14.177 1.00 23.32 18 VAL B O 1
ATOM 1407 N N . PHE B 1 19 ? 12.911 32.236 12.330 1.00 21.58 19 PHE B N 1
ATOM 1408 C CA . PHE B 1 19 ? 13.732 31.216 12.946 1.00 23.74 19 PHE B CA 1
ATOM 1409 C C . PHE B 1 19 ? 15.195 31.480 12.547 1.00 23.66 19 PHE B C 1
ATOM 1410 O O . PHE B 1 19 ? 15.522 31.724 11.355 1.00 20.74 19 PHE B O 1
ATOM 1418 N N . CYS B 1 20 ? 16.088 31.377 13.529 1.00 23.86 20 CYS B N 1
ATOM 1419 C CA . CYS B 1 20 ? 17.491 31.727 13.289 1.00 23.99 20 CYS B CA 1
ATOM 1420 C C . CYS B 1 20 ? 18.375 31.355 14.457 1.00 23.90 20 CYS B C 1
ATOM 1421 O O . CYS B 1 20 ? 17.884 31.077 15.604 1.00 23.45 20 CYS B O 1
ATOM 1424 N N . GLY B 1 21 ? 19.673 31.262 14.151 1.00 22.68 21 GLY B N 1
ATOM 1425 C CA . GLY B 1 21 ? 20.653 30.727 15.103 1.00 24.01 21 GLY B CA 1
ATOM 1426 C C . GLY B 1 21 ? 20.667 31.556 16.378 1.00 26.53 21 GLY B C 1
ATOM 1427 O O . GLY B 1 21 ? 20.590 32.798 16.335 1.00 24.97 21 GLY B O 1
ATOM 1428 N N . SER B 1 22 ? 20.742 30.858 17.511 1.00 27.25 22 SER B N 1
ATOM 1429 C CA . SER B 1 22 ? 20.981 31.510 18.793 1.00 27.62 22 SER B CA 1
ATOM 1430 C C . SER B 1 22 ? 22.501 31.856 18.917 1.00 28.44 22 SER B C 1
ATOM 1431 O O . SER B 1 22 ? 22.941 32.568 19.847 1.00 25.52 22 SER B O 1
ATOM 1434 N N . SER B 1 23 ? 23.285 31.321 17.983 1.00 28.54 23 SER B N 1
ATOM 1435 C CA . SER B 1 23 ? 24.675 31.703 17.798 1.00 30.46 23 SER B CA 1
ATOM 1436 C C . SER B 1 23 ? 24.742 32.764 16.692 1.00 29.65 23 SER B C 1
ATOM 1437 O O . SER B 1 23 ? 23.838 32.826 15.843 1.00 28.75 23 SER B O 1
ATOM 1440 N N . GLN B 1 24 ? 25.776 33.622 16.711 1.00 28.97 24 GLN B N 1
ATOM 1441 C CA . GLN B 1 24 ? 25.930 34.671 15.685 1.00 30.38 24 GLN B CA 1
ATOM 1442 C C . GLN B 1 24 ? 26.617 34.160 14.405 1.00 29.54 24 GLN B C 1
ATOM 1443 O O . GLN B 1 24 ? 26.481 34.755 13.339 1.00 29.58 24 GLN B O 1
ATOM 1449 N N . GLY B 1 25 ? 27.336 33.055 14.525 1.00 31.11 25 GLY B N 1
ATOM 1450 C CA . GLY B 1 25 ? 27.994 32.441 13.366 1.00 33.00 25 GLY B CA 1
ATOM 1451 C C . GLY B 1 25 ? 29.345 33.107 13.179 1.00 34.31 25 GLY B C 1
ATOM 1452 O O . GLY B 1 25 ? 29.662 34.074 13.901 1.00 31.38 25 GLY B O 1
ATOM 1453 N N . LYS B 1 26 ? 30.145 32.596 12.239 1.00 36.74 26 LYS B N 1
ATOM 1454 C CA . LYS B 1 26 ? 31.522 33.095 12.041 1.00 39.64 26 LYS B CA 1
ATOM 1455 C C . LYS B 1 26 ? 31.615 34.142 10.948 1.00 39.72 26 LYS B C 1
ATOM 1456 O O . LYS B 1 26 ? 32.623 34.829 10.838 1.00 42.16 26 LYS B O 1
ATOM 1462 N N . LYS B 1 27 ? 30.602 34.247 10.107 1.00 37.28 27 LYS B N 1
ATOM 1463 C CA . LYS B 1 27 ? 30.713 35.140 8.973 1.00 37.69 27 LYS B CA 1
ATOM 1464 C C . LYS B 1 27 ? 29.889 36.391 9.183 1.00 36.65 27 LYS B C 1
ATOM 1465 O O . LYS B 1 27 ? 28.729 36.345 9.641 1.00 32.16 27 LYS B O 1
ATOM 1471 N N . SER B 1 28 ? 30.496 37.516 8.826 1.00 36.23 28 SER B N 1
ATOM 1472 C CA . SER B 1 28 ? 29.821 38.803 8.924 1.00 36.50 28 SER B CA 1
ATOM 1473 C C . SER B 1 28 ? 28.587 38.892 8.038 1.00 33.63 28 SER B C 1
ATOM 1474 O O . SER B 1 28 ? 27.619 39.586 8.377 1.00 33.34 28 SER B O 1
ATOM 1477 N N . SER B 1 29 ? 28.604 38.175 6.916 1.00 30.52 29 SER B N 1
ATOM 1478 C CA . SER B 1 29 ? 27.478 38.195 5.992 1.00 30.04 29 SER B CA 1
ATOM 1479 C C . SER B 1 29 ? 26.167 37.685 6.634 1.00 29.07 29 SER B C 1
ATOM 1480 O O . SER B 1 29 ? 25.087 38.175 6.295 1.00 29.02 29 SER B O 1
ATOM 1483 N N . TYR B 1 30 ? 26.262 36.700 7.530 1.00 26.70 30 TYR B N 1
ATOM 1484 C CA . TYR B 1 30 ? 25.057 36.151 8.192 1.00 28.41 30 TYR B CA 1
ATOM 1485 C C . TYR B 1 30 ? 24.502 37.155 9.188 1.00 26.70 30 TYR B C 1
ATOM 1486 O O . TYR B 1 30 ? 23.298 37.278 9.331 1.00 23.92 30 TYR B O 1
ATOM 1495 N N . GLN B 1 31 ? 25.394 37.857 9.878 1.00 29.50 31 GLN B N 1
ATOM 1496 C CA . GLN B 1 31 ? 24.959 38.878 10.838 1.00 30.22 31 GLN B CA 1
ATOM 1497 C C . GLN B 1 31 ? 24.380 40.085 10.127 1.00 29.93 31 GLN B C 1
ATOM 1498 O O . GLN B 1 31 ? 23.383 40.636 10.591 1.00 30.56 31 GLN B O 1
ATOM 1504 N N . ASP B 1 32 ? 24.978 40.495 9.002 1.00 28.06 32 ASP B N 1
ATOM 1505 C CA . ASP B 1 32 ? 24.378 41.578 8.210 1.00 29.72 32 ASP B CA 1
ATOM 1506 C C . ASP B 1 32 ? 23.024 41.170 7.578 1.00 28.50 32 ASP B C 1
ATOM 1507 O O . ASP B 1 32 ? 22.129 41.994 7.446 1.00 27.49 32 ASP B O 1
ATOM 1512 N N . ALA B 1 33 ? 22.869 39.908 7.166 1.00 27.71 33 ALA B N 1
ATOM 1513 C CA . ALA B 1 33 ? 21.561 39.438 6.702 1.00 24.38 33 ALA B CA 1
ATOM 1514 C C . ALA B 1 33 ? 20.486 39.524 7.790 1.00 23.89 33 ALA B C 1
ATOM 1515 O O . ALA B 1 33 ? 19.327 39.856 7.496 1.00 26.42 33 ALA B O 1
ATOM 1517 N N . ALA B 1 34 ? 20.841 39.203 9.032 1.00 24.64 34 ALA B N 1
ATOM 1518 C CA . ALA B 1 34 ? 19.872 39.253 10.137 1.00 25.66 34 ALA B CA 1
ATOM 1519 C C . ALA B 1 34 ? 19.367 40.699 10.346 1.00 26.40 34 ALA B C 1
ATOM 1520 O O . ALA B 1 34 ? 18.152 40.954 10.436 1.00 25.02 34 ALA B O 1
ATOM 1522 N N . VAL B 1 35 ? 20.307 41.631 10.351 1.00 27.08 35 VAL B N 1
ATOM 1523 C CA . VAL B 1 35 ? 19.988 43.069 10.410 1.00 27.94 35 VAL B CA 1
ATOM 1524 C C . VAL B 1 35 ? 19.186 43.532 9.208 1.00 27.86 35 VAL B C 1
ATOM 1525 O O . VAL B 1 35 ? 18.152 44.164 9.381 1.00 27.49 35 VAL B O 1
ATOM 1529 N N . ASP B 1 36 ? 19.626 43.176 7.995 1.00 29.63 36 ASP B N 1
ATOM 1530 C CA . ASP B 1 36 ? 18.898 43.522 6.790 1.00 30.65 36 ASP B CA 1
ATOM 1531 C C . ASP B 1 36 ? 17.478 42.961 6.785 1.00 28.24 36 ASP B C 1
ATOM 1532 O O . ASP B 1 36 ? 16.564 43.640 6.369 1.00 27.42 36 ASP B O 1
ATOM 1537 N N . LEU B 1 37 ? 17.276 41.724 7.260 1.00 25.43 37 LEU B N 1
ATOM 1538 C CA . LEU B 1 37 ? 15.927 41.221 7.338 1.00 21.50 37 LEU B CA 1
ATOM 1539 C C . LEU B 1 37 ? 15.107 42.065 8.340 1.00 23.22 37 LEU B C 1
ATOM 1540 O O . LEU B 1 37 ? 13.934 42.385 8.099 1.00 23.68 37 LEU B O 1
ATOM 1545 N N . GLY B 1 38 ? 15.703 42.333 9.493 1.00 22.74 38 GLY B N 1
ATOM 1546 C CA . GLY B 1 38 ? 15.076 43.177 10.519 1.00 23.76 38 GLY B CA 1
ATOM 1547 C C . GLY B 1 38 ? 14.599 44.480 9.902 1.00 23.99 38 GLY B C 1
ATOM 1548 O O . GLY B 1 38 ? 13.421 44.848 10.053 1.00 22.22 38 GLY B O 1
ATOM 1549 N N . ASN B 1 39 ? 15.507 45.142 9.163 1.00 26.61 39 ASN B N 1
ATOM 1550 C CA . ASN B 1 39 ? 15.194 46.395 8.456 1.00 27.28 39 ASN B CA 1
ATOM 1551 C C . ASN B 1 39 ? 14.166 46.289 7.339 1.00 29.01 39 ASN B C 1
ATOM 1552 O O . ASN B 1 39 ? 13.395 47.201 7.130 1.00 27.24 39 ASN B O 1
ATOM 1557 N N . GLU B 1 40 ? 14.141 45.152 6.650 1.00 30.03 40 GLU B N 1
ATOM 1558 C CA . GLU B 1 40 ? 13.126 44.828 5.651 1.00 30.60 40 GLU B CA 1
ATOM 1559 C C . GLU B 1 40 ? 11.731 44.736 6.261 1.00 30.61 40 GLU B C 1
ATOM 1560 O O . GLU B 1 40 ? 10.777 45.331 5.741 1.00 33.16 40 GLU B O 1
ATOM 1566 N N . LEU B 1 41 ? 11.594 44.021 7.372 1.00 26.72 41 LEU B N 1
ATOM 1567 C CA . LEU B 1 41 ? 10.304 43.932 8.039 1.00 26.34 41 LEU B CA 1
ATOM 1568 C C . LEU B 1 41 ? 9.839 45.358 8.423 1.00 28.79 41 LEU B C 1
ATOM 1569 O O . LEU B 1 41 ? 8.680 45.743 8.200 1.00 28.29 41 LEU B O 1
ATOM 1574 N N . VAL B 1 42 ? 10.751 46.124 9.014 1.00 29.31 42 VAL B N 1
ATOM 1575 C CA . VAL B 1 42 ? 10.411 47.501 9.479 1.00 30.66 42 VAL B CA 1
ATOM 1576 C C . VAL B 1 42 ? 9.935 48.345 8.285 1.00 30.93 42 VAL B C 1
ATOM 1577 O O . VAL B 1 42 ? 8.895 48.993 8.354 1.00 33.50 42 VAL B O 1
ATOM 1581 N N . SER B 1 43 ? 10.700 48.315 7.194 1.00 32.50 43 SER B N 1
ATOM 1582 C CA . SER B 1 43 ? 10.401 49.087 5.997 1.00 34.39 43 SER B CA 1
ATOM 1583 C C . SER B 1 43 ? 9.033 48.716 5.391 1.00 35.94 43 SER B C 1
ATOM 1584 O O . SER B 1 43 ? 8.338 49.568 4.817 1.00 34.93 43 SER B O 1
ATOM 1587 N N . ARG B 1 44 ? 8.617 47.462 5.562 1.00 34.23 44 ARG B N 1
ATOM 1588 C CA . ARG B 1 44 ? 7.304 47.035 5.066 1.00 34.27 44 ARG B CA 1
ATOM 1589 C C . ARG B 1 44 ? 6.209 47.019 6.115 1.00 32.39 44 ARG B C 1
ATOM 1590 O O . ARG B 1 44 ? 5.116 46.500 5.860 1.00 32.03 44 ARG B O 1
ATOM 1598 N N . ASN B 1 45 ? 6.486 47.564 7.293 1.00 33.27 45 ASN B N 1
ATOM 1599 C CA . ASN B 1 45 ? 5.470 47.612 8.368 1.00 33.65 45 ASN B CA 1
ATOM 1600 C C . ASN B 1 45 ? 5.013 46.210 8.826 1.00 31.34 45 ASN B C 1
ATOM 1601 O O . ASN B 1 45 ? 3.846 45.973 9.129 1.00 29.23 45 ASN B O 1
ATOM 1606 N N . ILE B 1 46 ? 5.967 45.291 8.894 1.00 29.21 46 ILE B N 1
ATOM 1607 C CA . ILE B 1 46 ? 5.694 43.954 9.375 1.00 28.58 46 ILE B CA 1
ATOM 1608 C C . ILE B 1 46 ? 6.259 43.849 10.769 1.00 24.78 46 ILE B C 1
ATOM 1609 O O . ILE B 1 46 ? 7.371 44.336 11.028 1.00 27.56 46 ILE B O 1
ATOM 1614 N N . ASP B 1 47 ? 5.491 43.233 11.665 1.00 25.59 47 ASP B N 1
ATOM 1615 C CA . ASP B 1 47 ? 5.932 42.978 13.054 1.00 24.48 47 ASP B CA 1
ATOM 1616 C C . ASP B 1 47 ? 6.662 41.622 13.099 1.00 24.59 47 ASP B C 1
ATOM 1617 O O . ASP B 1 47 ? 6.499 40.783 12.186 1.00 25.04 47 ASP B O 1
ATOM 1622 N N . LEU B 1 48 ? 7.445 41.398 14.156 1.00 24.53 48 LEU B N 1
ATOM 1623 C CA . LEU B 1 48 ? 8.222 40.186 14.283 1.00 22.34 48 LEU B CA 1
ATOM 1624 C C . LEU B 1 48 ? 7.747 39.231 15.359 1.00 23.41 48 LEU B C 1
ATOM 1625 O O . LEU B 1 48 ? 7.526 39.624 16.512 1.00 23.92 48 LEU B O 1
ATOM 1630 N N . VAL B 1 49 ? 7.650 37.948 15.005 1.00 20.09 49 VAL B N 1
ATOM 1631 C CA . VAL B 1 49 ? 7.576 36.899 16.035 1.00 22.12 49 VAL B CA 1
ATOM 1632 C C . VAL B 1 49 ? 8.902 36.103 16.053 1.00 19.89 49 VAL B C 1
ATOM 1633 O O . VAL B 1 49 ? 9.438 35.759 14.992 1.00 21.63 49 VAL B O 1
ATOM 1637 N N . TYR B 1 50 ? 9.463 35.837 17.223 1.00 21.33 50 TYR B N 1
ATOM 1638 C CA . TYR B 1 50 ? 10.726 35.057 17.252 1.00 21.01 50 TYR B CA 1
ATOM 1639 C C . TYR B 1 50 ? 10.807 34.230 18.522 1.00 21.18 50 TYR B C 1
ATOM 1640 O O . TYR B 1 50 ? 9.867 34.282 19.364 1.00 21.47 50 TYR B O 1
ATOM 1649 N N . GLY B 1 51 ? 11.900 33.467 18.666 1.00 20.70 51 GLY B N 1
ATOM 1650 C CA . GLY B 1 51 ? 12.060 32.519 19.758 1.00 21.45 51 GLY B CA 1
ATOM 1651 C C . GLY B 1 51 ? 12.569 33.140 21.050 1.00 24.81 51 GLY B C 1
ATOM 1652 O O . GLY B 1 51 ? 12.837 32.438 22.009 1.00 25.69 51 GLY B O 1
ATOM 1653 N N . GLY B 1 52 ? 12.746 34.461 21.069 1.00 27.37 52 GLY B N 1
ATOM 1654 C CA . GLY B 1 52 ? 13.123 35.164 22.291 1.00 27.83 52 GLY B CA 1
ATOM 1655 C C . GLY B 1 52 ? 14.633 35.289 22.529 1.00 27.76 52 GLY B C 1
ATOM 1656 O O . GLY B 1 52 ? 15.453 34.752 21.781 1.00 23.92 52 GLY B O 1
ATOM 1657 N N . GLY B 1 53 ? 14.976 36.020 23.583 1.00 27.40 53 GLY B N 1
ATOM 1658 C CA . GLY B 1 53 ? 16.369 36.193 23.985 1.00 28.78 53 GLY B CA 1
ATOM 1659 C C . GLY B 1 53 ? 17.068 37.269 23.193 1.00 26.57 53 GLY B C 1
ATOM 1660 O O . GLY B 1 53 ? 16.494 37.883 22.300 1.00 26.74 53 GLY B O 1
ATOM 1661 N N . SER B 1 54 ? 18.336 37.493 23.523 1.00 27.70 54 SER B N 1
ATOM 1662 C CA . SER B 1 54 ? 19.106 38.564 22.927 1.00 28.36 54 SER B CA 1
ATOM 1663 C C . SER B 1 54 ? 20.392 38.049 22.280 1.00 28.82 54 SER B C 1
ATOM 1664 O O . SER B 1 54 ? 21.191 38.854 21.790 1.00 32.22 54 SER B O 1
ATOM 1667 N N . ILE B 1 55 ? 20.603 36.738 22.269 1.00 28.73 55 ILE B N 1
ATOM 1668 C CA . ILE B 1 55 ? 21.836 36.160 21.698 1.00 29.60 55 ILE B CA 1
ATOM 1669 C C . ILE B 1 55 ? 21.694 35.749 20.212 1.00 30.45 55 ILE B C 1
ATOM 1670 O O . ILE B 1 55 ? 20.580 35.439 19.729 1.00 30.33 55 ILE B O 1
ATOM 1675 N N . GLY B 1 56 ? 22.838 35.752 19.526 1.00 29.13 56 GLY B N 1
ATOM 1676 C CA . GLY B 1 56 ? 22.983 35.279 18.165 1.00 27.86 56 GLY B CA 1
ATOM 1677 C C . GLY B 1 56 ? 22.274 36.109 17.130 1.00 26.84 56 GLY B C 1
ATOM 1678 O O . GLY B 1 56 ? 22.066 37.318 17.293 1.00 24.59 56 GLY B O 1
ATOM 1679 N N . LEU B 1 57 ? 21.883 35.451 16.038 1.00 25.15 57 LEU B N 1
ATOM 1680 C CA . LEU B 1 57 ? 21.141 36.158 14.994 1.00 24.02 57 LEU B CA 1
ATOM 1681 C C . LEU B 1 57 ? 19.751 36.526 15.526 1.00 23.91 57 LEU B C 1
ATOM 1682 O O . LEU B 1 57 ? 19.171 37.514 15.085 1.00 25.81 57 LEU B O 1
ATOM 1695 N N . GLY B 1 59 ? 18.984 37.688 18.503 1.00 25.23 59 GLY B N 1
ATOM 1696 C CA . GLY B 1 59 ? 19.216 39.017 19.084 1.00 22.96 59 GLY B CA 1
ATOM 1697 C C . GLY B 1 59 ? 19.347 40.131 18.070 1.00 24.01 59 GLY B C 1
ATOM 1698 O O . GLY B 1 59 ? 18.731 41.198 18.232 1.00 24.22 59 GLY B O 1
ATOM 1699 N N . LEU B 1 60 ? 20.104 39.873 16.993 1.00 24.69 60 LEU B N 1
ATOM 1700 C CA . LEU B 1 60 ? 20.265 40.853 15.918 1.00 26.28 60 LEU B CA 1
ATOM 1701 C C . LEU B 1 60 ? 18.987 41.208 15.152 1.00 24.87 60 LEU B C 1
ATOM 1702 O O . LEU B 1 60 ? 18.723 42.399 14.922 1.00 25.01 60 LEU B O 1
ATOM 1707 N N . VAL B 1 61 ? 18.207 40.212 14.716 1.00 22.06 61 VAL B N 1
ATOM 1708 C CA . VAL B 1 61 ? 16.943 40.529 14.013 1.00 22.92 61 VAL B CA 1
ATOM 1709 C C . VAL B 1 61 ? 15.925 41.279 14.948 1.00 23.36 61 VAL B C 1
ATOM 1710 O O . VAL B 1 61 ? 15.266 42.249 14.545 1.00 23.81 61 VAL B O 1
ATOM 1714 N N . SER B 1 62 ? 15.791 40.809 16.178 1.00 22.78 62 SER B N 1
ATOM 1715 C CA . SER B 1 62 ? 14.740 41.341 17.075 1.00 22.02 62 SER B CA 1
ATOM 1716 C C . SER B 1 62 ? 15.129 42.764 17.498 1.00 22.92 62 SER B C 1
ATOM 1717 O O . SER B 1 62 ? 14.280 43.646 17.531 1.00 24.57 62 SER B O 1
ATOM 1720 N N . GLN B 1 63 ? 16.419 42.989 17.765 1.00 25.76 63 GLN B N 1
ATOM 1721 C CA . GLN B 1 63 ? 16.907 44.369 18.010 1.00 28.69 63 GLN B CA 1
ATOM 1722 C C . GLN B 1 63 ? 16.651 45.343 16.858 1.00 29.40 63 GLN B C 1
ATOM 1723 O O . GLN B 1 63 ? 16.162 46.459 17.090 1.00 28.39 63 GLN B O 1
ATOM 1729 N N . ALA B 1 64 ? 16.988 44.938 15.631 1.00 28.00 64 ALA B N 1
ATOM 1730 C CA . ALA B 1 64 ? 16.682 45.753 14.457 1.00 27.90 64 ALA B CA 1
ATOM 1731 C C . ALA B 1 64 ? 15.185 46.076 14.305 1.00 27.19 64 ALA B C 1
ATOM 1732 O O . ALA B 1 64 ? 14.819 47.252 14.049 1.00 26.16 64 ALA B O 1
ATOM 1734 N N . VAL B 1 65 ? 14.313 45.067 14.460 1.00 25.00 65 VAL B N 1
ATOM 1735 C CA . VAL B 1 65 ? 12.854 45.311 14.372 1.00 25.74 65 VAL B CA 1
ATOM 1736 C C . VAL B 1 65 ? 12.328 46.242 15.507 1.00 27.57 65 VAL B C 1
ATOM 1737 O O . VAL B 1 65 ? 11.558 47.201 15.258 1.00 27.63 65 VAL B O 1
ATOM 1741 N N . HIS B 1 66 ? 12.755 45.977 16.730 1.00 27.21 66 HIS B N 1
ATOM 1742 C CA . HIS B 1 66 ? 12.348 46.818 17.854 1.00 29.80 66 HIS B CA 1
ATOM 1743 C C . HIS B 1 66 ? 12.797 48.273 17.654 1.00 30.77 66 HIS B C 1
ATOM 1744 O O . HIS B 1 66 ? 11.977 49.221 17.795 1.00 27.86 66 HIS B O 1
ATOM 1751 N N . ASP B 1 67 ? 14.085 48.424 17.312 1.00 29.21 67 ASP B N 1
ATOM 1752 C CA . ASP B 1 67 ? 14.731 49.736 17.144 1.00 31.21 67 ASP B CA 1
ATOM 1753 C C . ASP B 1 67 ? 14.085 50.544 16.029 1.00 31.86 67 ASP B C 1
ATOM 1754 O O . ASP B 1 67 ? 14.089 51.783 16.071 1.00 30.29 67 ASP B O 1
ATOM 1759 N N . GLY B 1 68 ? 13.554 49.841 15.027 1.00 28.69 68 GLY B N 1
ATOM 1760 C CA . GLY B 1 68 ? 12.865 50.487 13.930 1.00 28.71 68 GLY B CA 1
ATOM 1761 C C . GLY B 1 68 ? 11.417 50.875 14.222 1.00 29.22 68 GLY B C 1
ATOM 1762 O O . GLY B 1 68 ? 10.771 51.459 13.369 1.00 29.43 68 GLY B O 1
ATOM 1763 N N . GLY B 1 69 ? 10.908 50.523 15.408 1.00 29.10 69 GLY B N 1
ATOM 1764 C CA . GLY B 1 69 ? 9.614 50.971 15.865 1.00 28.81 69 GLY B CA 1
ATOM 1765 C C . GLY B 1 69 ? 8.491 49.987 15.585 1.00 30.93 69 GLY B C 1
ATOM 1766 O O . GLY B 1 69 ? 7.318 50.319 15.775 1.00 27.76 69 GLY B O 1
ATOM 1767 N N . ARG B 1 70 ? 8.826 48.781 15.101 1.00 29.77 70 ARG B N 1
ATOM 1768 C CA . ARG B 1 70 ? 7.794 47.739 14.992 1.00 29.54 70 ARG B CA 1
ATOM 1769 C C . ARG B 1 70 ? 7.679 46.920 16.293 1.00 28.35 70 ARG B C 1
ATOM 1770 O O . ARG B 1 70 ? 8.568 46.947 17.149 1.00 29.16 70 ARG B O 1
ATOM 1778 N N . HIS B 1 71 ? 6.575 46.182 16.429 1.00 28.33 71 HIS B N 1
ATOM 1779 C CA . HIS B 1 71 ? 6.335 45.322 17.582 1.00 28.73 71 HIS B CA 1
ATOM 1780 C C . HIS B 1 71 ? 7.070 44.011 17.394 1.00 26.50 71 HIS B C 1
ATOM 1781 O O . HIS B 1 71 ? 7.156 43.482 16.286 1.00 26.47 71 HIS B O 1
ATOM 1788 N N . VAL B 1 72 ? 7.606 43.517 18.498 1.00 23.97 72 VAL B N 1
ATOM 1789 C CA . VAL B 1 72 ? 8.302 42.227 18.589 1.00 24.80 72 VAL B CA 1
ATOM 1790 C C . VAL B 1 72 ? 7.643 41.371 19.672 1.00 24.29 72 VAL B C 1
ATOM 1791 O O . VAL B 1 72 ? 7.407 41.831 20.791 1.00 24.00 72 VAL B O 1
ATOM 1795 N N . ILE B 1 73 ? 7.315 40.124 19.318 1.00 20.79 73 ILE B N 1
ATOM 1796 C CA . ILE B 1 73 ? 6.880 39.150 20.295 1.00 21.99 73 ILE B CA 1
ATOM 1797 C C . ILE B 1 73 ? 7.902 38.008 20.326 1.00 23.18 73 ILE B C 1
ATOM 1798 O O . ILE B 1 73 ? 8.167 37.382 19.280 1.00 21.90 73 ILE B O 1
ATOM 1803 N N . GLY B 1 74 ? 8.468 37.765 21.501 1.00 21.43 74 GLY B N 1
ATOM 1804 C CA . GLY B 1 74 ? 9.361 36.653 21.733 1.00 22.17 74 GLY B CA 1
ATOM 1805 C C . GLY B 1 74 ? 8.641 35.596 22.533 1.00 25.06 74 GLY B C 1
ATOM 1806 O O . GLY B 1 74 ? 8.082 35.884 23.621 1.00 26.30 74 GLY B O 1
ATOM 1807 N N . ILE B 1 75 ? 8.628 34.376 21.999 1.00 22.30 75 ILE B N 1
ATOM 1808 C CA . ILE B 1 75 ? 7.922 33.248 22.651 1.00 22.76 75 ILE B CA 1
ATOM 1809 C C . ILE B 1 75 ? 8.938 32.255 23.166 1.00 23.50 75 ILE B C 1
ATOM 1810 O O . ILE B 1 75 ? 9.763 31.738 22.390 1.00 22.36 75 ILE B O 1
ATOM 1815 N N . ILE B 1 76 ? 8.923 32.041 24.478 1.00 24.23 76 ILE B N 1
ATOM 1816 C CA . ILE B 1 76 ? 9.968 31.296 25.162 1.00 29.31 76 ILE B CA 1
ATOM 1817 C C . ILE B 1 76 ? 9.363 30.170 25.996 1.00 33.79 76 ILE B C 1
ATOM 1818 O O . ILE B 1 76 ? 8.203 30.274 26.447 1.00 36.29 76 ILE B O 1
ATOM 1823 N N . PRO B 1 77 ? 10.106 29.061 26.168 1.00 37.20 77 PRO B N 1
ATOM 1824 C CA . PRO B 1 77 ? 9.597 28.037 27.097 1.00 41.23 77 PRO B CA 1
ATOM 1825 C C . PRO B 1 77 ? 9.924 28.358 28.561 1.00 45.04 77 PRO B C 1
ATOM 1826 O O . PRO B 1 77 ? 10.952 28.973 28.846 1.00 45.49 77 PRO B O 1
ATOM 1830 N N . LYS B 1 78 ? 9.000 27.974 29.451 1.00 48.15 78 LYS B N 1
ATOM 1831 C CA . LYS B 1 78 ? 9.139 27.946 30.936 1.00 51.03 78 LYS B CA 1
ATOM 1832 C C . LYS B 1 78 ? 8.298 28.958 31.693 1.00 51.66 78 LYS B C 1
ATOM 1833 O O . LYS B 1 78 ? 7.197 28.624 32.139 1.00 52.55 78 LYS B O 1
ATOM 1839 N N . GLY B 1 87 ? 19.840 35.418 27.650 1.00 34.60 87 GLY B N 1
ATOM 1840 C CA . GLY B 1 87 ? 19.711 36.879 27.617 1.00 38.65 87 GLY B CA 1
ATOM 1841 C C . GLY B 1 87 ? 18.252 37.320 27.712 1.00 41.14 87 GLY B C 1
ATOM 1842 O O . GLY B 1 87 ? 17.361 36.486 27.880 1.00 40.95 87 GLY B O 1
ATOM 1843 N N . GLU B 1 88 ? 18.005 38.622 27.616 1.00 43.66 88 GLU B N 1
ATOM 1844 C CA . GLU B 1 88 ? 16.637 39.144 27.725 1.00 46.44 88 GLU B CA 1
ATOM 1845 C C . GLU B 1 88 ? 15.922 39.248 26.356 1.00 44.16 88 GLU B C 1
ATOM 1846 O O . GLU B 1 88 ? 16.558 39.459 25.315 1.00 43.71 88 GLU B O 1
ATOM 1852 N N . THR B 1 89 ? 14.597 39.075 26.378 1.00 41.16 89 THR B N 1
ATOM 1853 C CA . THR B 1 89 ? 13.765 39.181 25.181 1.00 38.36 89 THR B CA 1
ATOM 1854 C C . THR B 1 89 ? 13.303 40.632 25.014 1.00 38.23 89 THR B C 1
ATOM 1855 O O . THR B 1 89 ? 12.823 41.224 25.986 1.00 39.73 89 THR B O 1
ATOM 1859 N N . VAL B 1 90 ? 13.461 41.222 23.820 1.00 34.98 90 VAL B N 1
ATOM 1860 C CA . VAL B 1 90 ? 12.915 42.555 23.572 1.00 33.71 90 VAL B CA 1
ATOM 1861 C C . VAL B 1 90 ? 11.431 42.439 23.250 1.00 31.30 90 VAL B C 1
ATOM 1862 O O . VAL B 1 90 ? 10.940 41.359 22.899 1.00 31.90 90 VAL B O 1
ATOM 1866 N N . GLY B 1 91 ? 10.732 43.559 23.367 1.00 32.10 91 GLY B N 1
ATOM 1867 C CA . GLY B 1 91 ? 9.295 43.644 23.065 1.00 30.26 91 GLY B CA 1
ATOM 1868 C C . GLY B 1 91 ? 8.437 42.860 24.051 1.00 29.42 91 GLY B C 1
ATOM 1869 O O . GLY B 1 91 ? 8.728 42.794 25.254 1.00 30.64 91 GLY B O 1
ATOM 1870 N N . GLU B 1 92 ? 7.353 42.296 23.539 1.00 27.97 92 GLU B N 1
ATOM 1871 C CA . GLU B 1 92 ? 6.460 41.445 24.329 1.00 26.74 92 GLU B CA 1
ATOM 1872 C C . GLU B 1 92 ? 7.107 40.072 24.502 1.00 28.27 92 GLU B C 1
ATOM 1873 O O . GLU B 1 92 ? 7.596 39.490 23.518 1.00 27.79 92 GLU B O 1
ATOM 1879 N N . VAL B 1 93 ? 7.145 39.583 25.749 1.00 24.40 93 VAL B N 1
ATOM 1880 C CA . VAL B 1 93 ? 7.638 38.248 26.051 1.00 24.89 93 VAL B CA 1
ATOM 1881 C C . VAL B 1 93 ? 6.461 37.310 26.394 1.00 27.46 93 VAL B C 1
ATOM 1882 O O . VAL B 1 93 ? 5.631 37.623 27.272 1.00 26.73 93 VAL B O 1
ATOM 1886 N N . ARG B 1 94 ? 6.369 36.177 25.695 1.00 26.58 94 ARG B N 1
ATOM 1887 C CA . ARG B 1 94 ? 5.381 35.151 26.057 1.00 26.98 94 ARG B CA 1
ATOM 1888 C C . ARG B 1 94 ? 6.082 33.892 26.545 1.00 27.23 94 ARG B C 1
ATOM 1889 O O . ARG B 1 94 ? 6.814 33.247 25.779 1.00 28.11 94 ARG B O 1
ATOM 1897 N N . ALA B 1 95 ? 5.864 33.527 27.804 1.00 26.57 95 ALA B N 1
ATOM 1898 C CA . ALA B 1 95 ? 6.475 32.313 28.375 1.00 27.19 95 ALA B CA 1
ATOM 1899 C C . ALA B 1 95 ? 5.427 31.244 28.404 1.00 31.16 95 ALA B C 1
ATOM 1900 O O . ALA B 1 95 ? 4.331 31.452 29.009 1.00 29.12 95 ALA B O 1
ATOM 1902 N N . VAL B 1 96 ? 5.755 30.100 27.783 1.00 30.40 96 VAL B N 1
ATOM 1903 C CA . VAL B 1 96 ? 4.809 28.996 27.642 1.00 31.64 96 VAL B CA 1
ATOM 1904 C C . VAL B 1 96 ? 5.355 27.717 28.285 1.00 34.05 96 VAL B C 1
ATOM 1905 O O . VAL B 1 96 ? 6.494 27.688 28.757 1.00 36.43 96 VAL B O 1
ATOM 1909 N N . ALA B 1 97 ? 4.542 26.667 28.304 1.00 34.34 97 ALA B N 1
ATOM 1910 C CA . ALA B 1 97 ? 4.796 25.563 29.212 1.00 35.55 97 ALA B CA 1
ATOM 1911 C C . ALA B 1 97 ? 6.003 24.767 28.745 1.00 36.35 97 ALA B C 1
ATOM 1912 O O . ALA B 1 97 ? 6.885 24.478 29.524 1.00 36.62 97 ALA B O 1
ATOM 1914 N N . ASP B 1 98 ? 6.082 24.462 27.456 1.00 36.49 98 ASP B N 1
ATOM 1915 C CA . ASP B 1 98 ? 7.233 23.670 26.994 1.00 37.19 98 ASP B CA 1
ATOM 1916 C C . ASP B 1 98 ? 7.578 24.026 25.547 1.00 35.57 98 ASP B C 1
ATOM 1917 O O . ASP B 1 98 ? 6.973 24.929 24.968 1.00 34.98 98 ASP B O 1
ATOM 1930 N N . HIS B 1 100 ? 6.975 22.345 22.826 1.00 25.38 100 HIS B N 1
ATOM 1931 C CA . HIS B 1 100 ? 5.844 22.101 21.883 1.00 28.09 100 HIS B CA 1
ATOM 1932 C C . HIS B 1 100 ? 4.870 23.287 21.787 1.00 27.86 100 HIS B C 1
ATOM 1933 O O . HIS B 1 100 ? 4.611 23.809 20.695 1.00 27.23 100 HIS B O 1
ATOM 1940 N N . GLN B 1 101 ? 4.343 23.712 22.929 1.00 31.11 101 GLN B N 1
ATOM 1941 C CA . GLN B 1 101 ? 3.508 24.943 22.985 1.00 31.23 101 GLN B CA 1
ATOM 1942 C C . GLN B 1 101 ? 4.178 26.160 22.325 1.00 30.80 101 GLN B C 1
ATOM 1943 O O . GLN B 1 101 ? 3.562 26.849 21.485 1.00 32.32 101 GLN B O 1
ATOM 1949 N N . ARG B 1 102 ? 5.467 26.376 22.627 1.00 30.57 102 ARG B N 1
ATOM 1950 C CA . ARG B 1 102 ? 6.234 27.457 21.992 1.00 29.14 102 ARG B CA 1
ATOM 1951 C C . ARG B 1 102 ? 6.141 27.443 20.473 1.00 27.33 102 ARG B C 1
ATOM 1952 O O . ARG B 1 102 ? 5.820 28.469 19.862 1.00 24.72 102 ARG B O 1
ATOM 1960 N N . LYS B 1 103 ? 6.385 26.295 19.845 1.00 25.21 103 LYS B N 1
ATOM 1961 C CA . LYS B 1 103 ? 6.331 26.252 18.375 1.00 26.55 103 LYS B CA 1
ATOM 1962 C C . LYS B 1 103 ? 4.870 26.425 17.862 1.00 26.36 103 LYS B C 1
ATOM 1963 O O . LYS B 1 103 ? 4.638 27.083 16.870 1.00 27.73 103 LYS B O 1
ATOM 1969 N N . ALA B 1 104 ? 3.928 25.809 18.551 1.00 27.25 104 ALA B N 1
ATOM 1970 C CA . ALA B 1 104 ? 2.490 26.000 18.268 1.00 28.93 104 ALA B CA 1
ATOM 1971 C C . ALA B 1 104 ? 2.131 27.474 18.332 1.00 27.52 104 ALA B C 1
ATOM 1972 O O . ALA B 1 104 ? 1.484 27.973 17.434 1.00 27.56 104 ALA B O 1
ATOM 1974 N N . GLU B 1 105 ? 2.546 28.148 19.403 1.00 26.55 105 GLU B N 1
ATOM 1975 C CA . GLU B 1 105 ? 2.188 29.563 19.574 1.00 25.75 105 GLU B CA 1
ATOM 1976 C C . GLU B 1 105 ? 2.834 30.444 18.521 1.00 27.63 105 GLU B C 1
ATOM 1977 O O . GLU B 1 105 ? 2.169 31.312 17.948 1.00 28.82 105 GLU B O 1
ATOM 1991 N N . ALA B 1 107 ? 3.680 29.606 15.475 1.00 26.67 107 ALA B N 1
ATOM 1992 C CA . ALA B 1 107 ? 2.991 29.392 14.196 1.00 26.06 107 ALA B CA 1
ATOM 1993 C C . ALA B 1 107 ? 1.587 30.071 14.158 1.00 27.37 107 ALA B C 1
ATOM 1994 O O . ALA B 1 107 ? 1.240 30.768 13.198 1.00 27.44 107 ALA B O 1
ATOM 1996 N N . LYS B 1 108 ? 0.822 29.888 15.229 1.00 29.85 108 LYS B N 1
ATOM 1997 C CA . LYS B 1 108 ? -0.547 30.411 15.307 1.00 32.67 108 LYS B CA 1
ATOM 1998 C C . LYS B 1 108 ? -0.529 31.941 15.125 1.00 32.05 108 LYS B C 1
ATOM 1999 O O . LYS B 1 108 ? -1.327 32.496 14.375 1.00 31.58 108 LYS B O 1
ATOM 2005 N N . HIS B 1 109 ? 0.435 32.617 15.744 1.00 31.17 109 HIS B N 1
ATOM 2006 C CA . HIS B 1 109 ? 0.405 34.077 15.777 1.00 28.79 109 HIS B CA 1
ATOM 2007 C C . HIS B 1 109 ? 1.156 34.758 14.657 1.00 29.20 109 HIS B C 1
ATOM 2008 O O . HIS B 1 109 ? 1.356 35.976 14.679 1.00 28.50 109 HIS B O 1
ATOM 2015 N N . SER B 1 110 ? 1.558 33.994 13.652 1.00 25.34 110 SER B N 1
ATOM 2016 C CA . SER B 1 110 ? 2.355 34.550 12.568 1.00 24.08 110 SER B CA 1
ATOM 2017 C C . SER B 1 110 ? 1.727 34.319 11.203 1.00 24.46 110 SER B C 1
ATOM 2018 O O . SER B 1 110 ? 0.904 33.401 11.037 1.00 25.62 110 SER B O 1
ATOM 2021 N N . ASP B 1 111 ? 2.122 35.129 10.231 1.00 22.63 111 ASP B N 1
ATOM 2022 C CA . ASP B 1 111 ? 1.535 35.060 8.876 1.00 24.54 111 ASP B CA 1
ATOM 2023 C C . ASP B 1 111 ? 2.436 34.466 7.812 1.00 23.59 111 ASP B C 1
ATOM 2024 O O . ASP B 1 111 ? 1.969 34.161 6.720 1.00 22.50 111 ASP B O 1
ATOM 2029 N N . ALA B 1 112 ? 3.729 34.395 8.091 1.00 24.95 112 ALA B N 1
ATOM 2030 C CA . ALA B 1 112 ? 4.726 33.814 7.176 1.00 24.00 112 ALA B CA 1
ATOM 2031 C C . ALA B 1 112 ? 5.929 33.453 8.066 1.00 24.97 112 ALA B C 1
ATOM 2032 O O . ALA B 1 112 ? 5.966 33.806 9.292 1.00 23.12 112 ALA B O 1
ATOM 2034 N N . PHE B 1 113 ? 6.860 32.685 7.505 1.00 23.84 113 PHE B N 1
ATOM 2035 C CA . PHE B 1 113 ? 8.000 32.211 8.296 1.00 21.59 113 PHE B CA 1
ATOM 2036 C C . PHE B 1 113 ? 9.225 32.406 7.477 1.00 22.55 113 PHE B C 1
ATOM 2037 O O . PHE B 1 113 ? 9.214 32.183 6.256 1.00 24.10 113 PHE B O 1
ATOM 2045 N N . ILE B 1 114 ? 10.305 32.807 8.128 1.00 21.22 114 ILE B N 1
ATOM 2046 C CA . ILE B 1 114 ? 11.589 32.896 7.473 1.00 22.29 114 ILE B CA 1
ATOM 2047 C C . ILE B 1 114 ? 12.627 32.248 8.345 1.00 23.98 114 ILE B C 1
ATOM 2048 O O . ILE B 1 114 ? 12.720 32.529 9.550 1.00 22.30 114 ILE B O 1
ATOM 2053 N N . ALA B 1 115 ? 13.404 31.337 7.744 1.00 22.55 115 ALA B N 1
ATOM 2054 C CA . ALA B 1 115 ? 14.587 30.831 8.448 1.00 20.60 115 ALA B CA 1
ATOM 2055 C C . ALA B 1 115 ? 15.852 31.514 7.905 1.00 21.56 115 ALA B C 1
ATOM 2056 O O . ALA B 1 115 ? 16.159 31.429 6.719 1.00 20.94 115 ALA B O 1
ATOM 2058 N N . LEU B 1 116 ? 16.550 32.223 8.779 1.00 20.48 116 LEU B N 1
ATOM 2059 C CA . LEU B 1 116 ? 17.955 32.633 8.546 1.00 23.77 116 LEU B CA 1
ATOM 2060 C C . LEU B 1 116 ? 18.832 31.402 8.826 1.00 21.69 116 LEU B C 1
ATOM 2061 O O . LEU B 1 116 ? 18.324 30.361 9.311 1.00 19.05 116 LEU B O 1
ATOM 2066 N N . PRO B 1 117 ? 20.131 31.483 8.482 1.00 19.61 117 PRO B N 1
ATOM 2067 C CA . PRO B 1 117 ? 21.061 30.439 8.937 1.00 19.08 117 PRO B CA 1
ATOM 2068 C C . PRO B 1 117 ? 20.921 30.168 10.447 1.00 20.90 117 PRO B C 1
ATOM 2069 O O . PRO B 1 117 ? 20.745 31.107 11.214 1.00 20.16 117 PRO B O 1
ATOM 2073 N N . GLY B 1 118 ? 20.962 28.892 10.860 1.00 19.16 118 GLY B N 1
ATOM 2074 C CA . GLY B 1 118 ? 20.912 28.508 12.283 1.00 20.30 118 GLY B CA 1
ATOM 2075 C C . GLY B 1 118 ? 21.277 27.031 12.367 1.00 18.59 118 GLY B C 1
ATOM 2076 O O . GLY B 1 118 ? 21.694 26.439 11.366 1.00 19.30 118 GLY B O 1
ATOM 2077 N N . GLY B 1 119 ? 21.145 26.461 13.551 1.00 19.26 119 GLY B N 1
ATOM 2078 C CA . GLY B 1 119 ? 21.599 25.096 13.784 1.00 18.20 119 GLY B CA 1
ATOM 2079 C C . GLY B 1 119 ? 20.396 24.182 13.926 1.00 19.83 119 GLY B C 1
ATOM 2080 O O . GLY B 1 119 ? 19.384 24.353 13.247 1.00 20.09 119 GLY B O 1
ATOM 2081 N N . TYR B 1 120 ? 20.480 23.228 14.833 1.00 16.29 120 TYR B N 1
ATOM 2082 C CA . TYR B 1 120 ? 19.405 22.232 14.966 1.00 17.47 120 TYR B CA 1
ATOM 2083 C C . TYR B 1 120 ? 18.038 22.822 15.333 1.00 19.76 120 TYR B C 1
ATOM 2084 O O . TYR B 1 120 ? 17.012 22.348 14.861 1.00 18.60 120 TYR B O 1
ATOM 2093 N N . GLY B 1 121 ? 18.031 23.796 16.229 1.00 21.16 121 GLY B N 1
ATOM 2094 C CA . GLY B 1 121 ? 16.786 24.455 16.690 1.00 20.88 121 GLY B CA 1
ATOM 2095 C C . GLY B 1 121 ? 16.082 25.154 15.549 1.00 21.32 121 GLY B C 1
ATOM 2096 O O . GLY B 1 121 ? 14.865 24.986 15.344 1.00 21.65 121 GLY B O 1
ATOM 2097 N N . THR B 1 122 ? 16.837 25.912 14.786 1.00 18.79 122 THR B N 1
ATOM 2098 C CA . THR B 1 122 ? 16.281 26.571 13.615 1.00 20.77 122 THR B CA 1
ATOM 2099 C C . THR B 1 122 ? 15.696 25.559 12.624 1.00 21.39 122 THR B C 1
ATOM 2100 O O . THR B 1 122 ? 14.579 25.747 12.133 1.00 22.54 122 THR B O 1
ATOM 2104 N N . LEU B 1 123 ? 16.435 24.487 12.343 1.00 19.52 123 LEU B N 1
ATOM 2105 C CA . LEU B 1 123 ? 15.968 23.443 11.428 1.00 21.50 123 LEU B CA 1
ATOM 2106 C C . LEU B 1 123 ? 14.683 22.729 11.926 1.00 20.29 123 LEU B C 1
ATOM 2107 O O . LEU B 1 123 ? 13.750 22.517 11.158 1.00 20.35 123 LEU B O 1
ATOM 2112 N N . GLU B 1 124 ? 14.652 22.381 13.220 1.00 17.85 124 GLU B N 1
ATOM 2113 C CA . GLU B 1 124 ? 13.537 21.687 13.895 1.00 20.45 124 GLU B CA 1
ATOM 2114 C C . GLU B 1 124 ? 12.219 22.486 13.678 1.00 20.84 124 GLU B C 1
ATOM 2115 O O . GLU B 1 124 ? 11.201 21.945 13.242 1.00 22.88 124 GLU B O 1
ATOM 2121 N N . GLU B 1 125 ? 12.296 23.785 13.943 1.00 19.89 125 GLU B N 1
ATOM 2122 C CA . GLU B 1 125 ? 11.160 24.699 13.867 1.00 22.11 125 GLU B CA 1
ATOM 2123 C C . GLU B 1 125 ? 10.714 24.817 12.410 1.00 21.33 125 GLU B C 1
ATOM 2124 O O . GLU B 1 125 ? 9.525 24.813 12.103 1.00 19.75 125 GLU B O 1
ATOM 2130 N N . LEU B 1 126 ? 11.686 24.979 11.517 1.00 18.32 126 LEU B N 1
ATOM 2131 C CA . LEU B 1 126 ? 11.399 25.174 10.088 1.00 19.19 126 LEU B CA 1
ATOM 2132 C C . LEU B 1 126 ? 10.704 23.936 9.544 1.00 17.83 126 LEU B C 1
ATOM 2133 O O . LEU B 1 126 ? 9.663 24.020 8.863 1.00 17.98 126 LEU B O 1
ATOM 2138 N N . LEU B 1 127 ? 11.267 22.768 9.824 1.00 18.34 127 LEU B N 1
ATOM 2139 C CA . LEU B 1 127 ? 10.698 21.544 9.286 1.00 18.25 127 LEU B CA 1
ATOM 2140 C C . LEU B 1 127 ? 9.276 21.242 9.829 1.00 21.55 127 LEU B C 1
ATOM 2141 O O . LEU B 1 127 ? 8.458 20.616 9.152 1.00 19.68 127 LEU B O 1
ATOM 2146 N N . GLU B 1 128 ? 9.002 21.650 11.068 1.00 20.44 128 GLU B N 1
ATOM 2147 C CA . GLU B 1 128 ? 7.645 21.412 11.601 1.00 20.81 128 GLU B CA 1
ATOM 2148 C C . GLU B 1 128 ? 6.631 22.301 10.907 1.00 19.01 128 GLU B C 1
ATOM 2149 O O . GLU B 1 128 ? 5.555 21.791 10.539 1.00 21.37 128 GLU B O 1
ATOM 2155 N N . VAL B 1 129 ? 6.952 23.588 10.745 1.00 20.38 129 VAL B N 1
ATOM 2156 C CA . VAL B 1 129 ? 6.127 24.480 9.922 1.00 21.35 129 VAL B CA 1
ATOM 2157 C C . VAL B 1 129 ? 5.866 23.941 8.519 1.00 21.00 129 VAL B C 1
ATOM 2158 O O . VAL B 1 129 ? 4.762 24.031 8.038 1.00 19.70 129 VAL B O 1
ATOM 2162 N N . ILE B 1 130 ? 6.909 23.401 7.878 1.00 18.89 130 ILE B N 1
ATOM 2163 C CA . ILE B 1 130 ? 6.781 22.817 6.545 1.00 18.84 130 ILE B CA 1
ATOM 2164 C C . ILE B 1 130 ? 5.840 21.618 6.563 1.00 17.39 130 ILE B C 1
ATOM 2165 O O . ILE B 1 130 ? 4.931 21.527 5.725 1.00 17.34 130 ILE B O 1
ATOM 2170 N N . THR B 1 131 ? 6.073 20.686 7.483 1.00 18.34 131 THR B N 1
ATOM 2171 C CA . THR B 1 131 ? 5.173 19.536 7.668 1.00 20.79 131 THR B CA 1
ATOM 2172 C C . THR B 1 131 ? 3.732 19.965 7.884 1.00 19.54 131 THR B C 1
ATOM 2173 O O . THR B 1 131 ? 2.826 19.435 7.232 1.00 19.04 131 THR B O 1
ATOM 2177 N N . TRP B 1 132 ? 3.504 20.924 8.761 1.00 19.54 132 TRP B N 1
ATOM 2178 C CA . TRP B 1 132 ? 2.129 21.373 9.018 1.00 20.41 132 TRP B CA 1
ATOM 2179 C C . TRP B 1 132 ? 1.480 21.929 7.739 1.00 20.45 132 TRP B C 1
ATOM 2180 O O . TRP B 1 132 ? 0.293 21.686 7.516 1.00 20.27 132 TRP B O 1
ATOM 2191 N N . ALA B 1 133 ? 2.251 22.664 6.932 1.00 18.83 133 ALA B N 1
ATOM 2192 C CA . ALA B 1 133 ? 1.746 23.185 5.620 1.00 20.41 133 ALA B CA 1
ATOM 2193 C C . ALA B 1 133 ? 1.400 22.012 4.715 1.00 21.53 133 ALA B C 1
ATOM 2194 O O . ALA B 1 133 ? 0.366 22.000 4.048 1.00 22.03 133 ALA B O 1
ATOM 2196 N N . GLN B 1 134 ? 2.283 21.007 4.690 1.00 20.74 134 GLN B N 1
ATOM 2197 C CA . GLN B 1 134 ? 2.065 19.827 3.862 1.00 21.93 134 GLN B CA 1
ATOM 2198 C C . GLN B 1 134 ? 0.815 19.075 4.288 1.00 22.31 134 GLN B C 1
ATOM 2199 O O . GLN B 1 134 ? 0.051 18.564 3.440 1.00 20.77 134 GLN B O 1
ATOM 2205 N N . LEU B 1 135 ? 0.574 19.052 5.583 1.00 20.05 135 LEU B N 1
ATOM 2206 C CA . LEU B 1 135 ? -0.612 18.380 6.151 1.00 23.78 135 LEU B CA 1
ATOM 2207 C C . LEU B 1 135 ? -1.897 19.208 6.025 1.00 25.47 135 LEU B C 1
ATOM 2208 O O . LEU B 1 135 ? -2.987 18.741 6.370 1.00 26.01 135 LEU B O 1
ATOM 2213 N N . GLY B 1 136 ? -1.762 20.440 5.555 1.00 25.00 136 GLY B N 1
ATOM 2214 C CA . GLY B 1 136 ? -2.928 21.249 5.273 1.00 28.12 136 GLY B CA 1
ATOM 2215 C C . GLY B 1 136 ? -3.309 22.085 6.475 1.00 29.55 136 GLY B C 1
ATOM 2216 O O . GLY B 1 136 ? -4.293 22.789 6.405 1.00 29.50 136 GLY B O 1
ATOM 2217 N N . ILE B 1 137 ? -2.528 22.009 7.565 1.00 32.81 137 ILE B N 1
ATOM 2218 C CA . ILE B 1 137 ? -2.786 22.799 8.802 1.00 32.89 137 ILE B CA 1
ATOM 2219 C C . ILE B 1 137 ? -2.721 24.324 8.593 1.00 31.36 137 ILE B C 1
ATOM 2220 O O . ILE B 1 137 ? -3.477 25.063 9.206 1.00 30.61 137 ILE B O 1
ATOM 2225 N N . HIS B 1 138 ? -1.847 24.813 7.717 1.00 28.25 138 HIS B N 1
ATOM 2226 C CA . HIS B 1 138 ? -1.794 26.237 7.436 1.00 26.07 138 HIS B CA 1
ATOM 2227 C C . HIS B 1 138 ? -1.313 26.320 6.010 1.00 26.83 138 HIS B C 1
ATOM 2228 O O . HIS B 1 138 ? -0.821 25.313 5.481 1.00 28.01 138 HIS B O 1
ATOM 2235 N N . ASP B 1 139 ? -1.443 27.482 5.377 1.00 24.74 139 ASP B N 1
ATOM 2236 C CA . ASP B 1 139 ? -0.810 27.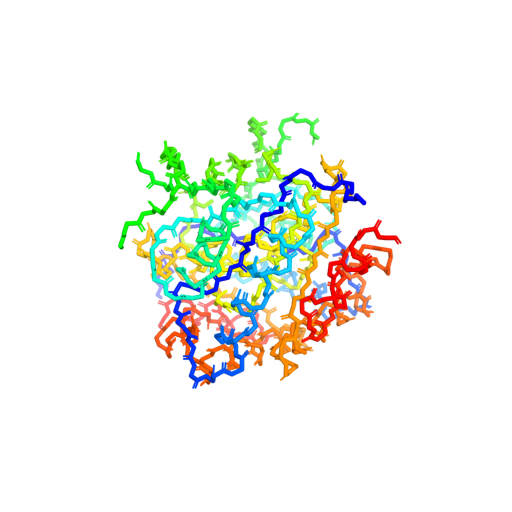697 4.076 1.00 26.14 139 ASP B CA 1
ATOM 2237 C C . ASP B 1 139 ? 0.068 28.930 4.045 1.00 26.82 139 ASP B C 1
ATOM 2238 O O . ASP B 1 139 ? 0.247 29.572 2.998 1.00 26.83 139 ASP B O 1
ATOM 2243 N N . LYS B 1 140 ? 0.668 29.233 5.195 1.00 25.71 140 LYS B N 1
ATOM 2244 C CA . LYS B 1 140 ? 1.466 30.423 5.305 1.00 23.42 140 LYS B CA 1
ATOM 2245 C C . LYS B 1 140 ? 2.779 30.234 4.517 1.00 23.12 140 LYS B C 1
ATOM 2246 O O . LYS B 1 140 ? 3.371 29.163 4.541 1.00 24.96 140 LYS B O 1
ATOM 2252 N N . PRO B 1 141 ? 3.230 31.271 3.822 1.00 22.59 141 PRO B N 1
ATOM 2253 C CA . PRO B 1 141 ? 4.484 31.130 3.097 1.00 24.67 141 PRO B CA 1
ATOM 2254 C C . PRO B 1 141 ? 5.644 30.764 4.033 1.00 22.47 141 PRO B C 1
ATOM 2255 O O . PRO B 1 141 ? 5.714 31.259 5.179 1.00 22.24 141 PRO B O 1
ATOM 2259 N N . VAL B 1 142 ? 6.541 29.919 3.547 1.00 22.50 142 VAL B N 1
ATOM 2260 C CA . VAL B 1 142 ? 7.740 29.509 4.292 1.00 22.71 142 VAL B CA 1
ATOM 2261 C C . VAL B 1 142 ? 8.957 29.817 3.453 1.00 22.97 142 VAL B C 1
ATOM 2262 O O . VAL B 1 142 ? 9.102 29.273 2.352 1.00 23.47 142 VAL B O 1
ATOM 2266 N N . GLY B 1 143 ? 9.859 30.643 3.988 1.00 22.12 143 GLY B N 1
ATOM 2267 C CA . GLY B 1 143 ? 11.039 31.101 3.236 1.00 24.32 143 GLY B CA 1
ATOM 2268 C C . GLY B 1 143 ? 12.373 30.780 3.896 1.00 23.77 143 GLY B C 1
ATOM 2269 O O . GLY B 1 143 ? 12.498 30.839 5.140 1.00 23.94 143 GLY B O 1
ATOM 2270 N N . LEU B 1 144 ? 13.362 30.461 3.065 1.00 23.43 144 LEU B N 1
ATOM 2271 C CA . LEU B 1 144 ? 14.749 30.293 3.504 1.00 27.32 144 LEU B CA 1
ATOM 2272 C C . LEU B 1 144 ? 15.557 31.460 2.995 1.00 25.83 144 LEU B C 1
ATOM 2273 O O . LEU B 1 144 ? 15.608 31.704 1.785 1.00 24.88 144 LEU B O 1
ATOM 2278 N N . LEU B 1 145 ? 16.178 32.179 3.915 1.00 24.31 145 LEU B N 1
ATOM 2279 C CA . LEU B 1 145 ? 17.136 33.212 3.565 1.00 24.65 145 LEU B CA 1
ATOM 2280 C C . LEU B 1 145 ? 18.502 32.544 3.408 1.00 24.65 145 LEU B C 1
ATOM 2281 O O . LEU B 1 145 ? 19.272 32.347 4.374 1.00 23.52 145 LEU B O 1
ATOM 2286 N N . ASN B 1 146 ? 18.793 32.199 2.165 1.00 23.29 146 ASN B N 1
ATOM 2287 C CA . ASN B 1 146 ? 19.917 31.335 1.862 1.00 23.15 146 ASN B CA 1
ATOM 2288 C C . ASN B 1 146 ? 21.190 32.156 1.603 1.00 24.46 146 ASN B C 1
ATOM 2289 O O . ASN B 1 146 ? 21.649 32.277 0.459 1.00 24.20 146 ASN B O 1
ATOM 2294 N N . VAL B 1 147 ? 21.737 32.707 2.681 1.00 26.17 147 VAL B N 1
ATOM 2295 C CA . VAL B 1 147 ? 22.884 33.607 2.633 1.00 27.51 147 VAL B CA 1
ATOM 2296 C C . VAL B 1 147 ? 24.106 32.855 2.217 1.00 26.04 147 VAL B C 1
ATOM 2297 O O . VAL B 1 147 ? 24.526 31.900 2.904 1.00 23.85 147 VAL B O 1
ATOM 2301 N N . ASP B 1 148 ? 24.683 33.290 1.104 1.00 24.21 148 ASP B N 1
ATOM 2302 C CA . ASP B 1 148 ? 25.938 32.731 0.612 1.00 23.87 148 ASP B CA 1
ATOM 2303 C C . ASP B 1 148 ? 25.892 31.181 0.513 1.00 22.56 148 ASP B C 1
ATOM 2304 O O . ASP B 1 148 ? 26.872 30.524 0.885 1.00 24.29 1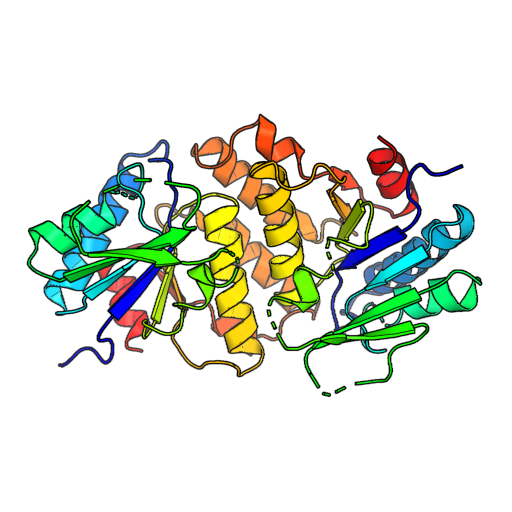48 ASP B O 1
ATOM 2309 N N . GLY B 1 149 ? 24.767 30.651 0.022 1.00 23.28 149 GLY B N 1
ATOM 2310 C CA . GLY B 1 149 ? 24.487 29.193 -0.150 1.00 20.92 149 GLY B CA 1
ATOM 2311 C C . GLY B 1 149 ? 24.521 28.380 1.151 1.00 20.72 149 GLY B C 1
ATOM 2312 O O . GLY B 1 149 ? 24.647 27.157 1.115 1.00 19.97 149 GLY B O 1
ATOM 2313 N N . TYR B 1 150 ? 24.432 29.041 2.314 1.00 19.82 150 TYR B N 1
ATOM 2314 C CA . TYR B 1 150 ? 24.401 28.317 3.613 1.00 18.73 150 TYR B CA 1
ATOM 2315 C C . TYR B 1 150 ? 23.466 27.085 3.585 1.00 17.38 150 TYR B C 1
ATOM 2316 O O . TYR B 1 150 ? 23.845 26.010 4.071 1.00 16.92 150 TYR B O 1
ATOM 2325 N N . TYR B 1 151 ? 22.243 27.247 3.057 1.00 17.32 151 TYR B N 1
ATOM 2326 C CA . TYR B 1 151 ? 21.267 26.140 2.971 1.00 19.17 151 TYR B CA 1
ATOM 2327 C C . TYR B 1 151 ? 21.356 25.270 1.718 1.00 19.77 151 TYR B C 1
ATOM 2328 O O . TYR B 1 151 ? 20.466 24.453 1.495 1.00 20.43 151 TYR B O 1
ATOM 2337 N N . ASN B 1 152 ? 22.406 25.412 0.897 1.00 18.15 152 ASN B N 1
ATOM 2338 C CA . ASN B 1 152 ? 22.444 24.639 -0.361 1.00 18.97 152 ASN B CA 1
ATOM 2339 C C . ASN B 1 152 ? 22.333 23.125 -0.112 1.00 19.19 152 ASN B C 1
ATOM 2340 O O . ASN B 1 152 ? 21.580 22.440 -0.791 1.00 16.87 152 ASN B O 1
ATOM 2345 N N . SER B 1 153 ? 23.078 22.628 0.865 1.00 16.65 153 SER B N 1
ATOM 2346 C CA . SER B 1 153 ? 23.053 21.193 1.175 1.00 20.04 153 SER B CA 1
ATOM 2347 C C . SER B 1 153 ? 21.722 20.692 1.698 1.00 18.93 153 SER B C 1
ATOM 2348 O O . SER B 1 153 ? 21.383 19.543 1.509 1.00 18.12 153 SER B O 1
ATOM 2351 N N . LEU B 1 154 ? 21.003 21.551 2.418 1.00 18.02 154 LEU B N 1
ATOM 2352 C CA . LEU B 1 154 ? 19.690 21.168 2.910 1.00 17.45 154 LEU B CA 1
ATOM 2353 C C . LEU B 1 154 ? 18.737 21.045 1.740 1.00 17.07 154 LEU B C 1
ATOM 2354 O O . LEU B 1 154 ? 17.980 20.093 1.653 1.00 18.31 154 LEU B O 1
ATOM 2359 N N . LEU B 1 155 ? 18.793 22.009 0.824 1.00 18.87 155 LEU B N 1
ATOM 2360 C CA . LEU B 1 155 ? 17.940 21.983 -0.360 1.00 17.88 155 LEU B CA 1
ATOM 2361 C C . LEU B 1 155 ? 18.242 20.772 -1.237 1.00 19.40 155 LEU B C 1
ATOM 2362 O O . LEU B 1 155 ? 17.296 20.144 -1.802 1.00 18.87 155 LEU B O 1
ATOM 2367 N N . SER B 1 156 ? 19.527 20.433 -1.332 1.00 17.37 156 SER B N 1
ATOM 2368 C CA . SER B 1 156 ? 19.936 19.177 -2.045 1.00 18.34 156 SER B CA 1
ATOM 2369 C C . SER B 1 156 ? 19.383 17.928 -1.417 1.00 19.04 156 SER B C 1
ATOM 2370 O O . SER B 1 156 ? 18.978 17.032 -2.143 1.00 17.74 156 SER B O 1
ATOM 2373 N N . PHE B 1 157 ? 19.355 17.875 -0.082 1.00 19.34 157 PHE B N 1
ATOM 2374 C CA . PHE B 1 157 ? 18.663 16.783 0.625 1.00 19.57 157 PHE B CA 1
ATOM 2375 C C . PHE B 1 157 ? 17.147 16.677 0.288 1.00 18.79 157 PHE B C 1
ATOM 2376 O O . PHE B 1 157 ? 16.673 15.603 -0.008 1.00 17.69 157 PHE B O 1
ATOM 2384 N N . ILE B 1 158 ? 16.416 17.799 0.315 1.00 18.21 158 ILE B N 1
ATOM 2385 C CA . ILE B 1 158 ? 14.984 17.794 0.004 1.00 16.91 158 ILE B CA 1
ATOM 2386 C C . ILE B 1 158 ? 14.821 17.376 -1.451 1.00 17.37 158 ILE B C 1
ATOM 2387 O O . ILE B 1 158 ? 13.909 16.628 -1.772 1.00 16.51 158 ILE B O 1
ATOM 2392 N N . ASP B 1 159 ? 15.706 17.831 -2.346 1.00 17.12 159 ASP B N 1
ATOM 2393 C CA . ASP B 1 159 ? 15.618 17.362 -3.723 1.00 17.79 159 ASP B CA 1
ATOM 2394 C C . ASP B 1 159 ? 15.824 15.817 -3.831 1.00 16.86 159 ASP B C 1
ATOM 2395 O O . ASP B 1 159 ? 15.197 15.143 -4.660 1.00 18.59 159 ASP B O 1
ATOM 2400 N N . LYS B 1 160 ? 16.752 15.280 -3.047 1.00 17.61 160 LYS B N 1
ATOM 2401 C CA . LYS B 1 160 ? 16.970 13.795 -2.962 1.00 18.25 160 LYS B CA 1
ATOM 2402 C C . LYS B 1 160 ? 15.717 13.083 -2.464 1.00 16.50 160 LYS B C 1
ATOM 2403 O O . LYS B 1 160 ? 15.304 12.028 -3.010 1.00 15.64 160 LYS B O 1
ATOM 2409 N N . ALA B 1 161 ? 15.130 13.637 -1.407 1.00 14.91 161 ALA B N 1
ATOM 2410 C CA . ALA B 1 161 ? 13.863 13.121 -0.901 1.00 18.41 161 ALA B CA 1
ATOM 2411 C C . ALA B 1 161 ? 12.777 13.094 -2.002 1.00 18.09 161 ALA B C 1
ATOM 2412 O O . ALA B 1 161 ? 11.994 12.118 -2.089 1.00 20.24 161 ALA B O 1
ATOM 2414 N N . VAL B 1 162 ? 12.735 14.144 -2.845 1.00 17.91 162 VAL B N 1
ATOM 2415 C CA . VAL B 1 162 ? 11.784 14.169 -3.970 1.00 19.54 162 VAL B CA 1
ATOM 2416 C C . VAL B 1 162 ? 12.155 13.087 -5.034 1.00 21.53 162 VAL B C 1
ATOM 2417 O O . VAL B 1 162 ? 11.298 12.288 -5.518 1.00 19.72 162 VAL B O 1
ATOM 2421 N N . GLU B 1 163 ? 13.439 13.047 -5.397 1.00 20.20 163 GLU B N 1
ATOM 2422 C CA . GLU B 1 163 ? 13.900 12.077 -6.403 1.00 23.08 163 GLU B CA 1
ATOM 2423 C C . GLU B 1 163 ? 13.556 10.658 -5.953 1.00 21.91 163 GLU B C 1
ATOM 2424 O O . GLU B 1 163 ? 13.116 9.837 -6.765 1.00 22.25 163 GLU B O 1
ATOM 2430 N N . GLU B 1 164 ? 13.691 10.364 -4.654 1.00 20.54 164 GLU B N 1
ATOM 2431 C CA . GLU B 1 164 ? 13.463 9.000 -4.161 1.00 18.54 164 GLU B CA 1
ATOM 2432 C C . GLU B 1 164 ? 12.004 8.694 -3.778 1.00 22.35 164 GLU B C 1
ATOM 2433 O O . GLU B 1 164 ? 11.701 7.590 -3.294 1.00 23.86 164 GLU B O 1
ATOM 2439 N N . GLY B 1 165 ? 11.095 9.642 -4.002 1.00 21.63 165 GLY B N 1
ATOM 2440 C CA . GLY B 1 165 ? 9.666 9.365 -3.835 1.00 21.05 165 GLY B CA 1
ATOM 2441 C C . GLY B 1 165 ? 9.097 9.624 -2.445 1.00 21.14 165 GLY B C 1
ATOM 2442 O O . GLY B 1 165 ? 7.962 9.209 -2.141 1.00 23.33 165 GLY B O 1
ATOM 2443 N N . PHE B 1 166 ? 9.849 10.308 -1.572 1.00 19.25 166 PHE B N 1
ATOM 2444 C CA . PHE B 1 166 ? 9.344 10.586 -0.222 1.00 17.22 166 PHE B CA 1
ATOM 2445 C C . PHE B 1 166 ? 8.648 11.910 0.005 1.00 17.57 166 PHE B C 1
ATOM 2446 O O . PHE B 1 166 ? 8.002 12.100 1.039 1.00 18.02 166 PHE B O 1
ATOM 2454 N N . ILE B 1 167 ? 8.881 12.870 -0.890 1.00 16.53 167 ILE B N 1
ATOM 2455 C CA . ILE B 1 167 ? 8.223 14.197 -0.861 1.00 16.99 167 ILE B CA 1
ATOM 2456 C C . ILE B 1 167 ? 7.760 14.432 -2.286 1.00 17.07 167 ILE B C 1
ATOM 2457 O O . ILE B 1 167 ? 8.547 14.259 -3.229 1.00 17.87 167 ILE B O 1
ATOM 2462 N N . SER B 1 168 ? 6.497 14.812 -2.476 1.00 17.31 168 SER B N 1
ATOM 2463 C CA . SER B 1 168 ? 6.018 15.105 -3.845 1.00 17.85 168 SER B CA 1
ATOM 2464 C C . SER B 1 168 ? 6.684 16.388 -4.396 1.00 16.81 168 SER B C 1
ATOM 2465 O O . SER B 1 168 ? 6.991 17.325 -3.645 1.00 19.10 168 SER B O 1
ATOM 2468 N N . PRO B 1 169 ? 6.870 16.471 -5.709 1.00 16.93 169 PRO B N 1
ATOM 2469 C CA . PRO B 1 169 ? 7.258 17.753 -6.321 1.00 18.68 169 PRO B CA 1
ATOM 2470 C C . PRO B 1 169 ? 6.371 18.908 -5.873 1.00 18.92 169 PRO B C 1
ATOM 2471 O O . PRO B 1 169 ? 6.850 20.005 -5.659 1.00 16.92 169 PRO B O 1
ATOM 2475 N N . THR B 1 170 ? 5.070 18.658 -5.667 1.00 17.22 170 THR B N 1
ATOM 2476 C CA . THR B 1 170 ? 4.219 19.702 -5.138 1.00 16.22 170 THR B CA 1
ATOM 2477 C C . THR B 1 170 ? 4.649 20.197 -3.728 1.00 15.94 170 THR B C 1
ATOM 2478 O O . THR B 1 170 ? 4.740 21.424 -3.500 1.00 15.60 170 THR B O 1
ATOM 2482 N N . ALA B 1 171 ? 4.849 19.262 -2.800 1.00 14.77 171 ALA B N 1
ATOM 2483 C CA . ALA B 1 171 ? 5.275 19.598 -1.443 1.00 16.65 171 ALA B CA 1
ATOM 2484 C C . ALA B 1 171 ? 6.711 20.213 -1.338 1.00 17.16 171 ALA B C 1
ATOM 2485 O O . ALA B 1 171 ? 7.046 20.943 -0.381 1.00 17.10 171 ALA B O 1
ATOM 2487 N N . ARG B 1 172 ? 7.566 19.930 -2.322 1.00 17.53 172 ARG B N 1
ATOM 2488 C CA . ARG B 1 172 ? 8.871 20.576 -2.398 1.00 15.63 172 ARG B CA 1
ATOM 2489 C C . ARG B 1 172 ? 8.670 22.108 -2.559 1.00 18.40 172 ARG B C 1
ATOM 2490 O O . ARG B 1 172 ? 9.423 22.944 -2.024 1.00 15.63 172 ARG B O 1
ATOM 2498 N N . GLU B 1 173 ? 7.643 22.487 -3.323 1.00 16.00 173 GLU B N 1
ATOM 2499 C CA . GLU B 1 173 ? 7.360 23.921 -3.509 1.00 20.13 173 GLU B CA 1
ATOM 2500 C C . GLU B 1 173 ? 6.925 24.708 -2.246 1.00 19.69 173 GLU B C 1
ATOM 2501 O O . GLU B 1 173 ? 6.864 25.949 -2.260 1.00 20.57 173 GLU B O 1
ATOM 2507 N N . ILE B 1 174 ? 6.659 24.016 -1.145 1.00 17.32 174 ILE B N 1
ATOM 2508 C CA . ILE B 1 174 ? 6.413 24.698 0.124 1.00 18.47 174 ILE B CA 1
ATOM 2509 C C . ILE B 1 174 ? 7.627 25.625 0.439 1.00 21.82 174 ILE B C 1
ATOM 2510 O O . ILE B 1 174 ? 7.458 26.767 0.907 1.00 24.60 174 ILE B O 1
ATOM 2515 N N . ILE B 1 175 ? 8.842 25.154 0.139 1.00 18.94 175 ILE B N 1
ATOM 2516 C CA . ILE B 1 175 ? 10.025 25.931 0.486 1.00 22.28 175 ILE B CA 1
ATOM 2517 C C . ILE B 1 175 ? 10.330 27.024 -0.558 1.00 24.53 175 ILE B C 1
ATOM 2518 O O . ILE B 1 175 ? 10.623 26.727 -1.713 1.00 25.02 175 ILE B O 1
ATOM 2523 N N . VAL B 1 176 ? 10.247 28.284 -0.137 1.00 23.33 176 VAL B N 1
ATOM 2524 C CA . VAL B 1 176 ? 10.704 29.412 -0.957 1.00 24.34 176 VAL B CA 1
ATOM 2525 C C . VAL B 1 176 ? 12.108 29.776 -0.522 1.00 24.76 176 VAL B C 1
ATOM 2526 O O . VAL B 1 176 ? 12.435 29.744 0.679 1.00 25.55 176 VAL B O 1
ATOM 2530 N N . SER B 1 177 ? 12.959 30.115 -1.479 1.00 24.46 177 SER B N 1
ATOM 2531 C CA . SER B 1 177 ? 14.336 30.419 -1.158 1.00 26.15 177 SER B CA 1
ATOM 2532 C C . SER B 1 177 ? 14.804 31.673 -1.880 1.00 25.76 177 SER B C 1
ATOM 2533 O O . SER B 1 177 ? 14.445 31.867 -3.044 1.00 26.56 177 SER B O 1
ATOM 2536 N N . ALA B 1 178 ? 15.648 32.481 -1.224 1.00 25.04 178 ALA B N 1
ATOM 2537 C CA . ALA B 1 178 ? 16.314 33.598 -1.893 1.00 24.53 178 ALA B CA 1
ATOM 2538 C C . ALA B 1 178 ? 17.615 33.978 -1.154 1.00 25.02 178 ALA B C 1
ATOM 2539 O O . ALA B 1 178 ? 17.805 33.609 0.028 1.00 23.58 178 ALA B O 1
ATOM 2541 N N . PRO B 1 179 ? 18.533 34.673 -1.840 1.00 25.14 179 PRO B N 1
ATOM 2542 C CA . PRO B 1 179 ? 19.819 34.937 -1.220 1.00 25.76 179 PRO B CA 1
ATOM 2543 C C . PRO B 1 179 ? 19.868 36.188 -0.317 1.00 26.11 179 PRO B C 1
ATOM 2544 O O . PRO B 1 179 ? 20.834 36.373 0.436 1.00 26.40 179 PRO B O 1
ATOM 2548 N N . THR B 1 180 ? 18.852 37.034 -0.417 1.00 26.70 180 THR B N 1
ATOM 2549 C CA . THR B 1 180 ? 18.811 38.272 0.367 1.00 26.44 180 THR B CA 1
ATOM 2550 C C . THR B 1 180 ? 17.418 38.466 0.935 1.00 25.60 180 THR B C 1
ATOM 2551 O O . THR B 1 180 ? 16.426 37.983 0.365 1.00 27.26 180 THR B O 1
ATOM 2555 N N . ALA B 1 181 ? 17.338 39.236 2.022 1.00 25.85 181 ALA B N 1
ATOM 2556 C CA . ALA B 1 181 ? 16.064 39.535 2.673 1.00 27.55 181 ALA B CA 1
ATOM 2557 C C . ALA B 1 181 ? 15.065 40.206 1.728 1.00 27.84 181 ALA B C 1
ATOM 2558 O O . ALA B 1 181 ? 13.893 39.877 1.759 1.00 27.91 181 ALA B O 1
ATOM 2560 N N . LYS B 1 182 ? 15.519 41.164 0.923 1.00 27.49 182 LYS B N 1
ATOM 2561 C CA . LYS B 1 182 ? 14.595 41.918 0.075 1.00 30.27 182 LYS B CA 1
ATOM 2562 C C . LYS B 1 182 ? 13.917 40.980 -0.939 1.00 29.34 182 LYS B C 1
ATOM 2563 O O . LYS B 1 182 ? 12.670 40.935 -1.036 1.00 30.18 182 LYS B O 1
ATOM 2569 N N . GLU B 1 183 ? 14.742 40.218 -1.669 1.00 28.54 183 GLU B N 1
ATOM 2570 C CA . GLU B 1 183 ? 14.261 39.231 -2.627 1.00 29.29 183 GLU B CA 1
ATOM 2571 C C . GLU B 1 183 ? 13.339 38.205 -1.973 1.00 27.68 183 GLU B C 1
ATOM 2572 O O . GLU B 1 183 ? 12.289 37.857 -2.515 1.00 27.82 183 GLU B O 1
ATOM 2578 N N . LEU B 1 184 ? 13.678 37.771 -0.763 1.00 26.37 184 LEU B N 1
ATOM 2579 C CA . LEU B 1 184 ? 12.849 36.726 -0.125 1.00 24.73 184 LEU B CA 1
ATOM 2580 C C . LEU B 1 184 ? 11.468 37.242 0.250 1.00 26.18 184 LEU B C 1
ATOM 2581 O O . LEU B 1 184 ? 10.468 36.605 -0.047 1.00 27.57 184 LEU B O 1
ATOM 2586 N N . VAL B 1 185 ? 11.394 38.395 0.905 1.00 25.71 185 VAL B N 1
ATOM 2587 C CA . VAL B 1 185 ? 10.089 38.894 1.323 1.00 27.16 185 VAL B CA 1
ATOM 2588 C C . VAL B 1 185 ? 9.258 39.179 0.097 1.00 27.77 185 VAL B C 1
ATOM 2589 O O . VAL B 1 185 ? 8.055 38.872 0.059 1.00 26.32 185 VAL B O 1
ATOM 2593 N N . LYS B 1 186 ? 9.902 39.746 -0.916 1.00 29.83 186 LYS B N 1
ATOM 2594 C CA . LYS B 1 186 ? 9.263 39.872 -2.233 1.00 32.14 186 LYS B CA 1
ATOM 2595 C C . LYS B 1 186 ? 8.639 38.542 -2.768 1.00 32.22 186 LYS B C 1
ATOM 2596 O O . LYS B 1 186 ? 7.475 38.533 -3.202 1.00 30.14 186 LYS B O 1
ATOM 2602 N N . LYS B 1 187 ? 9.399 37.438 -2.759 1.00 29.05 187 LYS B N 1
ATOM 2603 C CA . LYS B 1 187 ? 8.837 36.156 -3.183 1.00 29.34 187 LYS B CA 1
ATOM 2604 C C . LYS B 1 187 ? 7.703 35.673 -2.296 1.00 27.90 187 LYS B C 1
ATOM 2605 O O . LYS B 1 187 ? 6.733 35.129 -2.815 1.00 28.67 187 LYS B O 1
ATOM 2611 N N . LEU B 1 188 ? 7.809 35.866 -0.966 1.00 27.14 188 LEU B N 1
ATOM 2612 C CA . LEU B 1 188 ? 6.764 35.411 -0.030 1.00 27.21 188 LEU B CA 1
ATOM 2613 C C . LEU B 1 188 ? 5.428 36.123 -0.242 1.00 29.89 188 LEU B C 1
ATOM 2614 O O . LEU B 1 188 ? 4.377 35.483 -0.212 1.00 30.22 188 LEU B O 1
ATOM 2619 N N . GLU B 1 189 ? 5.477 37.443 -0.495 1.00 31.51 189 GLU B N 1
ATOM 2620 C CA . GLU B 1 189 ? 4.276 38.260 -0.768 1.00 34.78 189 GLU B CA 1
ATOM 2621 C C . GLU B 1 189 ? 3.448 37.662 -1.921 1.00 36.92 189 GLU B C 1
ATOM 2622 O O . GLU B 1 189 ? 2.241 37.884 -2.016 1.00 36.56 189 GLU B O 1
ATOM 2628 N N . GLU B 1 190 ? 4.183 37.031 -2.838 1.00 38.89 190 GLU B N 1
ATOM 2629 C CA . GLU B 1 190 ? 3.878 35.767 -3.529 1.00 46.88 190 GLU B CA 1
ATOM 2630 C C . GLU B 1 190 ? 3.267 35.939 -4.864 1.00 48.78 190 GLU B C 1
ATOM 2631 O O . GLU B 1 190 ? 3.758 36.823 -5.591 1.00 50.31 190 GLU B O 1
#

InterPro domains:
  IPR005269 Cytokinin riboside 5'-monophosphate phosphoribohydrolase LOG [TIGR00730] (15-191)
  IPR031100 LOG family [PF03641] (58-188)